Protein AF-A0A2V8MPS8-F1 (afdb_monomer)

Radius of gyration: 22.31 Å; Cα contacts (8 Å, |Δi|>4): 469; chains: 1; bounding box: 53×60×48 Å

Structure (mmCIF, N/CA/C/O backbone):
data_AF-A0A2V8MPS8-F1
#
_entry.id   AF-A0A2V8MPS8-F1
#
loop_
_atom_site.group_PDB
_atom_site.id
_atom_site.type_symbol
_atom_site.label_atom_id
_atom_site.label_alt_id
_atom_site.label_comp_id
_atom_site.label_asym_id
_atom_site.label_entity_id
_atom_site.label_seq_id
_atom_site.pdbx_PDB_ins_code
_atom_site.Cartn_x
_atom_site.Cartn_y
_atom_site.Cartn_z
_atom_site.occupancy
_atom_site.B_iso_or_equiv
_atom_site.auth_seq_id
_atom_site.auth_comp_id
_atom_site.auth_asym_id
_atom_site.auth_atom_id
_atom_site.pdbx_PDB_model_num
ATOM 1 N N . MET A 1 1 ? 14.427 -14.665 -18.761 1.00 48.03 1 MET A N 1
ATOM 2 C CA . MET A 1 1 ? 14.503 -13.489 -17.860 1.00 48.03 1 MET A CA 1
ATOM 3 C C . MET A 1 1 ? 15.565 -12.520 -18.378 1.00 48.03 1 MET A C 1
ATOM 5 O O . MET A 1 1 ? 16.742 -12.861 -18.363 1.00 48.03 1 MET A O 1
ATOM 9 N N . ALA A 1 2 ? 15.170 -11.349 -18.890 1.00 40.81 2 ALA A N 1
ATOM 10 C CA . ALA A 1 2 ? 16.037 -10.458 -19.679 1.00 40.81 2 ALA A CA 1
ATOM 11 C C . ALA A 1 2 ? 17.300 -9.954 -18.945 1.00 40.81 2 ALA A C 1
ATOM 13 O O . ALA A 1 2 ? 18.307 -9.691 -19.590 1.00 40.81 2 ALA A O 1
ATOM 14 N N . LEU A 1 3 ? 17.295 -9.910 -17.607 1.00 44.28 3 LEU A N 1
ATOM 15 C CA . LEU A 1 3 ? 18.448 -9.506 -16.783 1.00 44.28 3 LEU A CA 1
ATOM 16 C C . LEU A 1 3 ? 19.552 -10.579 -16.674 1.00 44.28 3 LEU A C 1
ATOM 18 O O . LEU A 1 3 ? 20.645 -10.295 -16.195 1.00 44.28 3 LEU A O 1
ATOM 22 N N . ASN A 1 4 ? 19.275 -11.806 -17.124 1.00 46.94 4 ASN A N 1
ATOM 23 C CA . ASN A 1 4 ? 20.258 -12.885 -17.267 1.00 46.94 4 ASN A CA 1
ATOM 24 C C . ASN A 1 4 ? 20.598 -13.176 -18.735 1.00 46.94 4 ASN A C 1
ATOM 26 O O . ASN A 1 4 ? 21.337 -14.117 -19.010 1.00 46.94 4 ASN A O 1
ATOM 30 N N . SER A 1 5 ? 20.068 -12.393 -19.679 1.00 58.25 5 SER A N 1
ATOM 31 C CA . SER A 1 5 ? 20.427 -12.550 -21.087 1.00 58.25 5 SER A CA 1
ATOM 32 C C . SER A 1 5 ? 21.878 -12.118 -21.315 1.00 58.25 5 SER A C 1
ATOM 34 O O . SER A 1 5 ? 22.369 -11.185 -20.671 1.00 58.25 5 SER A O 1
ATOM 36 N N . ALA A 1 6 ? 22.560 -12.782 -22.249 1.00 59.38 6 ALA A N 1
ATOM 37 C CA . ALA A 1 6 ? 23.886 -12.367 -22.706 1.00 59.38 6 ALA A CA 1
ATOM 38 C C . ALA A 1 6 ? 23.892 -10.887 -23.144 1.00 59.38 6 ALA A C 1
ATOM 40 O O . ALA A 1 6 ? 24.859 -10.166 -22.898 1.00 59.38 6 ALA A O 1
ATOM 41 N N . ASP A 1 7 ? 22.767 -10.410 -23.683 1.00 55.88 7 ASP A N 1
ATOM 42 C CA . ASP A 1 7 ? 22.565 -9.024 -24.105 1.00 55.88 7 ASP A CA 1
ATOM 43 C C . ASP A 1 7 ? 22.647 -8.024 -22.947 1.00 55.88 7 ASP A C 1
ATOM 45 O O . ASP A 1 7 ? 23.193 -6.935 -23.113 1.00 55.88 7 ASP A O 1
ATOM 49 N N . TRP A 1 8 ? 22.161 -8.384 -21.756 1.00 63.47 8 TRP A N 1
ATOM 50 C CA . TRP A 1 8 ? 22.245 -7.526 -20.572 1.00 63.47 8 TRP A CA 1
ATOM 51 C C . TRP A 1 8 ? 23.675 -7.408 -20.039 1.00 63.47 8 TRP A C 1
ATOM 53 O O . TRP A 1 8 ? 24.127 -6.318 -19.691 1.00 63.47 8 TRP A O 1
ATOM 63 N N . VAL A 1 9 ? 24.410 -8.522 -20.018 1.00 63.94 9 VAL A N 1
ATOM 64 C CA . VAL A 1 9 ? 25.828 -8.531 -19.626 1.00 63.94 9 VAL A CA 1
ATOM 65 C C . VAL A 1 9 ? 26.641 -7.668 -20.594 1.00 63.94 9 VAL A C 1
ATOM 67 O O . VAL A 1 9 ? 27.385 -6.790 -20.158 1.00 63.94 9 VAL A O 1
ATOM 70 N N . LYS A 1 10 ? 26.409 -7.836 -21.900 1.00 64.75 10 LYS A N 1
ATOM 71 C CA . LYS A 1 10 ? 27.057 -7.059 -22.963 1.00 64.75 10 LYS A CA 1
ATOM 72 C C . LYS A 1 10 ? 26.716 -5.567 -22.888 1.00 64.75 10 LYS A C 1
ATOM 74 O O . LYS A 1 10 ? 27.594 -4.724 -23.052 1.00 64.75 10 LYS A O 1
ATOM 79 N N . LEU A 1 11 ? 25.462 -5.225 -22.583 1.00 63.75 11 LEU A N 1
ATOM 80 C CA . LEU A 1 11 ? 25.019 -3.842 -22.385 1.00 63.75 11 LEU A CA 1
ATOM 81 C C . LEU A 1 11 ? 25.769 -3.162 -21.231 1.00 63.75 11 LEU A C 1
ATOM 83 O O . LEU A 1 11 ? 26.222 -2.026 -21.365 1.00 63.75 11 LEU A O 1
ATOM 87 N N . ILE A 1 12 ? 25.913 -3.864 -20.108 1.00 62.69 12 ILE A N 1
ATOM 88 C CA . ILE A 1 12 ? 26.622 -3.373 -18.925 1.00 62.69 12 ILE A CA 1
ATOM 89 C C . ILE A 1 12 ? 28.115 -3.170 -19.212 1.00 62.69 12 ILE A C 1
ATOM 91 O O . ILE A 1 12 ? 28.693 -2.176 -18.770 1.00 62.69 12 ILE A O 1
ATOM 95 N N . GLU A 1 13 ? 28.748 -4.089 -19.944 1.00 65.25 13 GLU A N 1
ATOM 96 C CA . GLU A 1 13 ? 30.160 -3.970 -20.327 1.00 65.25 13 GLU A CA 1
ATOM 97 C C . GLU A 1 13 ? 30.412 -2.761 -21.230 1.00 65.25 13 GLU A C 1
ATOM 99 O O . GLU A 1 13 ? 31.339 -1.993 -20.967 1.00 65.25 13 GLU A O 1
ATOM 104 N N . ILE A 1 14 ? 29.537 -2.529 -22.215 1.00 63.72 14 ILE A N 1
ATOM 105 C CA . ILE A 1 14 ? 29.568 -1.324 -23.056 1.00 63.72 14 ILE A CA 1
ATOM 106 C C . ILE A 1 14 ? 29.385 -0.070 -22.198 1.00 63.72 14 ILE A C 1
ATOM 108 O O . ILE A 1 14 ? 30.053 0.932 -22.416 1.00 63.72 14 ILE A O 1
ATOM 112 N N . TYR A 1 15 ? 28.516 -0.099 -21.187 1.00 61.94 15 TYR A N 1
ATOM 113 C CA . TYR A 1 15 ? 28.314 1.056 -20.309 1.00 61.94 15 TYR A CA 1
ATOM 114 C C . TYR A 1 15 ? 29.565 1.380 -19.476 1.00 61.94 15 TYR A C 1
ATOM 116 O O . TYR A 1 15 ? 29.884 2.549 -19.259 1.00 61.94 15 TYR A O 1
ATOM 124 N N . ARG A 1 16 ? 30.318 0.353 -19.055 1.00 58.56 16 ARG A N 1
ATOM 125 C CA . ARG A 1 16 ? 31.530 0.488 -18.233 1.00 58.56 16 ARG A CA 1
ATOM 126 C C . ARG A 1 16 ? 32.654 1.238 -18.945 1.00 58.56 16 ARG A C 1
ATOM 128 O O . ARG A 1 16 ? 33.363 1.993 -18.284 1.00 58.56 16 ARG A O 1
ATOM 135 N N . SER A 1 17 ? 32.791 1.091 -20.265 1.00 57.06 17 SER A N 1
ATOM 136 C CA . SER A 1 17 ? 33.794 1.839 -21.040 1.00 57.06 17 SER A CA 1
ATOM 137 C C . SER A 1 17 ? 33.526 3.349 -21.094 1.00 57.06 17 SER A C 1
ATOM 139 O O . SER A 1 17 ? 34.409 4.103 -21.488 1.00 57.06 17 SER A O 1
ATOM 141 N N . TYR A 1 18 ? 32.341 3.803 -20.665 1.00 54.12 18 TYR A 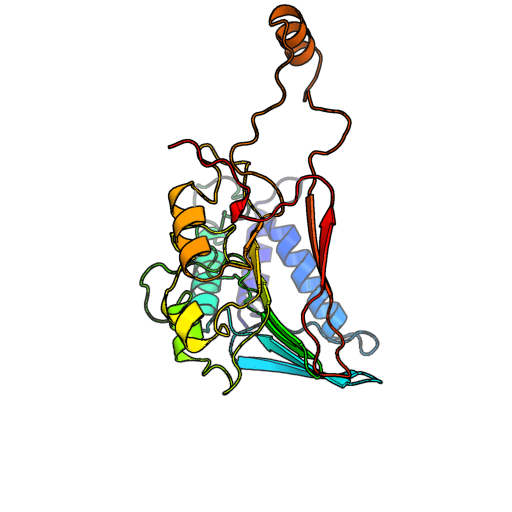N 1
ATOM 142 C CA . TYR A 1 18 ? 31.963 5.219 -20.594 1.00 54.12 18 TYR A CA 1
ATOM 143 C C . TYR A 1 18 ? 31.950 5.798 -19.162 1.00 54.12 18 TYR A C 1
ATOM 145 O O . TYR A 1 18 ? 31.559 6.956 -18.975 1.00 54.12 18 TYR A O 1
ATOM 153 N N . LEU A 1 19 ? 32.356 5.036 -18.136 1.00 52.12 19 LEU A N 1
ATOM 154 C CA . LEU A 1 19 ? 32.313 5.479 -16.734 1.00 52.12 19 LEU A CA 1
ATOM 155 C C . LEU A 1 19 ? 33.619 6.163 -16.290 1.00 52.12 19 LEU A C 1
ATOM 157 O O . LEU A 1 19 ? 34.710 5.631 -16.468 1.00 52.12 19 LEU A O 1
ATOM 161 N N . ILE A 1 20 ? 33.491 7.321 -15.631 1.00 50.38 20 ILE A N 1
ATOM 162 C CA . ILE A 1 20 ? 34.542 7.906 -14.775 1.00 50.38 20 ILE A CA 1
ATOM 163 C C . ILE A 1 20 ? 34.389 7.318 -13.362 1.00 50.38 20 ILE A C 1
ATOM 165 O O . ILE A 1 20 ? 33.285 6.946 -12.960 1.00 50.38 20 ILE A O 1
ATOM 169 N N . THR A 1 21 ? 35.488 7.250 -12.611 1.00 46.28 21 THR A N 1
ATOM 170 C CA . THR A 1 21 ? 35.570 6.857 -11.194 1.00 46.28 21 THR A CA 1
ATOM 171 C C . THR A 1 21 ? 34.435 7.455 -10.340 1.00 46.28 21 THR A C 1
ATOM 173 O O . THR A 1 21 ? 34.257 8.670 -10.301 1.00 46.28 21 THR A O 1
ATOM 176 N N . GLY A 1 22 ? 33.645 6.597 -9.669 1.00 51.53 22 GLY A N 1
ATOM 177 C CA . GLY A 1 22 ? 32.565 7.022 -8.755 1.00 51.53 22 GLY A CA 1
ATOM 178 C C . GLY A 1 22 ? 31.350 6.088 -8.618 1.00 51.53 22 GLY A C 1
ATOM 179 O O . GLY A 1 22 ? 30.592 6.240 -7.668 1.00 51.53 22 GLY A O 1
ATOM 180 N N . GLY A 1 23 ? 31.181 5.102 -9.508 1.00 55.75 23 GLY A N 1
ATOM 181 C CA . GLY A 1 23 ? 30.041 4.170 -9.488 1.00 55.75 23 GLY A CA 1
ATOM 182 C C . GLY A 1 23 ? 28.719 4.800 -9.957 1.00 55.75 23 GLY A C 1
ATOM 183 O O . GLY A 1 23 ? 28.481 5.997 -9.818 1.00 55.75 23 GLY A O 1
ATOM 184 N N . SER A 1 24 ? 27.855 3.993 -10.567 1.00 67.88 24 SER A N 1
ATOM 185 C CA . SER A 1 24 ? 26.541 4.386 -11.093 1.00 67.88 24 SER A CA 1
ATOM 186 C C . SER A 1 24 ? 25.431 3.491 -10.531 1.00 67.88 24 SER A C 1
ATOM 188 O O . SER A 1 24 ? 25.698 2.384 -10.070 1.00 67.88 24 SER A O 1
ATOM 190 N N . GLY A 1 25 ? 24.161 3.903 -10.620 1.00 65.06 25 GLY A N 1
ATOM 191 C CA . GLY A 1 25 ? 23.055 3.009 -10.240 1.00 65.06 25 GLY A CA 1
ATOM 192 C C . GLY A 1 25 ? 22.966 1.746 -11.124 1.00 65.06 25 GLY A C 1
ATOM 193 O O . GLY A 1 25 ? 22.415 0.731 -10.709 1.00 65.06 25 GLY A O 1
ATOM 194 N N . VAL A 1 26 ? 23.579 1.756 -12.315 1.00 69.06 26 VAL A N 1
ATOM 195 C CA . VAL A 1 26 ? 23.763 0.548 -13.140 1.00 69.06 26 VAL A CA 1
ATOM 196 C C . VAL A 1 26 ? 24.740 -0.426 -12.475 1.00 69.06 26 VAL A C 1
ATOM 198 O O . VAL A 1 26 ? 24.511 -1.636 -12.497 1.00 69.06 26 VAL A O 1
ATOM 201 N N . ASP A 1 27 ? 25.794 0.081 -11.827 1.00 69.44 27 ASP A N 1
ATOM 202 C CA . ASP A 1 27 ? 26.729 -0.746 -11.056 1.00 69.44 27 ASP A CA 1
ATOM 203 C C . ASP A 1 27 ? 26.060 -1.376 -9.835 1.00 69.44 27 ASP A C 1
ATOM 205 O O . ASP A 1 27 ? 26.361 -2.525 -9.504 1.00 69.44 27 ASP A O 1
ATOM 209 N N . GLU A 1 28 ? 25.137 -0.656 -9.195 1.00 74.31 28 GLU A N 1
ATOM 210 C CA . GLU A 1 28 ? 24.331 -1.176 -8.090 1.00 74.31 28 GLU A CA 1
ATOM 211 C C . GLU A 1 28 ? 23.409 -2.308 -8.557 1.00 74.31 28 GLU A C 1
ATOM 213 O O . GLU A 1 28 ? 23.495 -3.413 -8.020 1.00 74.31 28 GLU A O 1
ATOM 218 N N . ILE A 1 29 ? 22.615 -2.093 -9.616 1.00 74.75 29 ILE A N 1
ATOM 219 C CA . ILE A 1 29 ? 21.750 -3.136 -10.197 1.00 74.75 29 ILE A CA 1
ATOM 220 C C . ILE A 1 29 ? 22.580 -4.364 -10.578 1.00 74.75 29 ILE A C 1
ATOM 222 O O . ILE A 1 29 ? 22.217 -5.493 -10.254 1.00 74.75 29 ILE A O 1
ATOM 226 N N . ARG A 1 30 ? 23.736 -4.170 -11.220 1.00 73.88 30 ARG A N 1
ATOM 227 C CA . ARG A 1 30 ? 24.648 -5.266 -11.564 1.00 73.88 30 ARG A CA 1
ATOM 228 C C . ARG A 1 30 ? 25.154 -6.002 -10.328 1.00 73.88 30 ARG A C 1
ATOM 230 O O . ARG A 1 30 ? 25.217 -7.230 -10.344 1.00 73.88 30 ARG A O 1
ATOM 237 N N . ARG A 1 31 ? 25.550 -5.276 -9.277 1.00 81.00 31 ARG A N 1
ATOM 238 C CA . ARG A 1 31 ? 26.028 -5.870 -8.022 1.00 81.00 31 ARG A CA 1
ATOM 239 C C . ARG A 1 31 ? 24.936 -6.725 -7.391 1.00 81.00 31 ARG A C 1
ATOM 241 O O . ARG A 1 31 ? 25.243 -7.849 -7.007 1.00 81.00 31 ARG A O 1
ATOM 248 N N . VAL A 1 32 ? 23.698 -6.229 -7.360 1.00 81.38 32 VAL A N 1
ATOM 249 C CA . VAL A 1 32 ? 22.526 -6.983 -6.904 1.00 81.38 32 VAL A CA 1
ATOM 250 C C . VAL A 1 32 ? 22.331 -8.229 -7.766 1.00 81.38 32 VAL A C 1
ATOM 252 O O . VAL A 1 32 ? 22.347 -9.328 -7.234 1.00 81.38 32 VAL A O 1
ATOM 255 N N . MET A 1 33 ? 22.253 -8.107 -9.094 1.00 77.94 33 MET A N 1
ATOM 256 C CA . MET A 1 33 ? 22.033 -9.258 -9.985 1.00 77.94 33 MET A CA 1
ATOM 257 C C . MET A 1 33 ? 23.131 -10.323 -9.883 1.00 77.94 33 MET A C 1
ATOM 259 O O . MET A 1 33 ? 22.838 -11.517 -9.901 1.00 77.94 33 MET A O 1
ATOM 263 N N . ARG A 1 34 ? 24.396 -9.909 -9.755 1.00 82.25 34 ARG A N 1
ATOM 264 C CA . ARG A 1 34 ? 25.521 -10.830 -9.549 1.00 82.25 34 ARG A CA 1
ATOM 265 C C . ARG A 1 34 ? 25.416 -11.545 -8.207 1.00 82.25 34 ARG A C 1
ATOM 267 O O . ARG A 1 34 ? 25.666 -12.741 -8.152 1.00 82.25 34 ARG A O 1
ATOM 274 N N . GLU A 1 35 ? 25.058 -10.824 -7.149 1.00 85.12 35 GLU A N 1
ATOM 275 C CA . GLU A 1 35 ? 24.846 -11.410 -5.825 1.00 85.12 35 GLU A CA 1
ATOM 276 C C . GLU A 1 35 ? 23.676 -12.404 -5.840 1.00 85.12 35 GLU A C 1
ATOM 278 O O . GLU A 1 35 ? 23.818 -13.514 -5.340 1.00 85.12 35 GLU A O 1
ATOM 283 N N . LEU A 1 36 ? 22.559 -12.062 -6.493 1.00 80.69 36 LEU A N 1
ATOM 284 C CA . LEU A 1 36 ? 21.419 -12.968 -6.667 1.00 80.69 36 LEU A CA 1
ATOM 285 C C . LEU A 1 36 ? 21.813 -14.235 -7.442 1.00 80.69 36 LEU A C 1
ATOM 287 O O . LEU A 1 36 ? 21.391 -15.322 -7.067 1.00 80.69 36 LEU A O 1
ATOM 291 N N . ARG A 1 37 ? 22.642 -14.1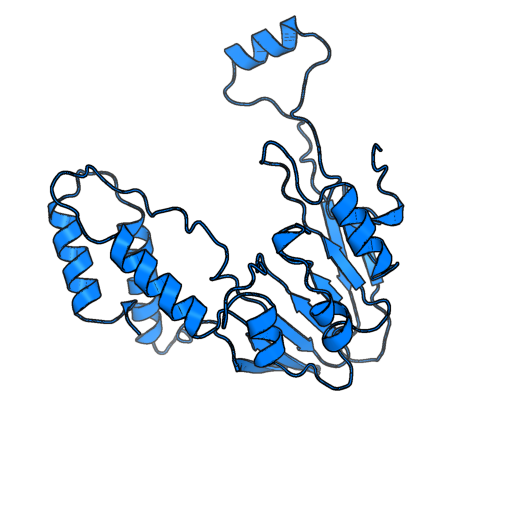13 -8.491 1.00 78.94 37 ARG A N 1
ATOM 292 C CA . ARG A 1 37 ? 23.150 -15.268 -9.251 1.00 78.94 37 ARG A CA 1
ATOM 293 C C . ARG A 1 37 ? 24.084 -16.134 -8.414 1.00 78.94 37 ARG A C 1
ATOM 295 O O . ARG A 1 37 ? 23.891 -17.340 -8.378 1.00 78.94 37 ARG A O 1
ATOM 302 N N . LYS A 1 38 ? 25.036 -15.520 -7.704 1.00 82.50 38 LYS A N 1
ATOM 303 C CA . LYS A 1 38 ? 25.951 -16.230 -6.801 1.00 82.50 38 LYS A CA 1
ATOM 304 C C . LYS A 1 38 ? 25.168 -17.046 -5.769 1.00 82.50 38 LYS A C 1
ATOM 306 O O . LYS A 1 38 ? 25.458 -18.217 -5.581 1.00 82.50 38 LYS A O 1
ATOM 311 N N . ARG A 1 39 ? 24.137 -16.452 -5.162 1.00 81.25 39 ARG A N 1
ATOM 312 C CA . ARG A 1 39 ? 23.227 -17.148 -4.234 1.00 81.25 39 ARG A CA 1
ATOM 313 C C . ARG A 1 39 ? 22.351 -18.203 -4.906 1.00 81.25 39 ARG A C 1
ATOM 315 O O . ARG A 1 39 ? 21.827 -19.064 -4.225 1.00 81.25 39 ARG A O 1
ATOM 322 N N . GLY A 1 40 ? 22.138 -18.106 -6.215 1.00 75.75 40 GLY A N 1
ATOM 323 C CA . GLY A 1 40 ? 21.430 -19.123 -6.986 1.00 75.75 40 GLY A CA 1
ATOM 324 C C . GLY A 1 40 ? 22.274 -20.368 -7.271 1.00 75.75 40 GLY A C 1
ATOM 325 O O . GLY A 1 40 ? 21.736 -21.458 -7.422 1.00 75.75 40 GLY A O 1
ATOM 326 N N . GLU A 1 41 ? 23.592 -20.197 -7.365 1.00 80.06 41 GLU A N 1
ATOM 327 C CA . GLU A 1 41 ? 24.559 -21.276 -7.599 1.00 80.06 41 GLU A CA 1
ATOM 328 C C . GLU A 1 41 ? 25.016 -21.935 -6.287 1.00 80.06 41 GLU A C 1
ATOM 330 O O . GLU A 1 41 ? 25.366 -23.116 -6.270 1.00 80.06 41 GLU A O 1
ATOM 335 N N . ASP A 1 42 ? 24.990 -21.179 -5.189 1.00 77.00 42 ASP A N 1
ATOM 336 C CA . ASP A 1 42 ? 25.292 -21.653 -3.844 1.00 77.00 42 ASP A CA 1
ATOM 337 C C . ASP A 1 42 ? 24.148 -22.518 -3.291 1.00 77.00 42 ASP A C 1
ATOM 339 O O . ASP A 1 42 ? 23.029 -22.046 -3.104 1.00 77.00 42 ASP A O 1
ATOM 343 N N . ARG A 1 43 ? 24.424 -23.800 -3.022 1.00 66.81 43 ARG A N 1
ATOM 344 C CA . ARG A 1 43 ? 23.423 -24.748 -2.504 1.00 66.81 43 ARG A CA 1
ATOM 345 C C . ARG A 1 43 ? 23.090 -24.530 -1.025 1.00 66.81 43 ARG A C 1
ATOM 347 O O . ARG A 1 43 ? 22.121 -25.120 -0.555 1.00 66.81 43 ARG A O 1
ATOM 354 N N . GLU A 1 44 ? 23.861 -23.717 -0.301 1.00 74.06 44 GLU A N 1
ATOM 355 C CA . GLU A 1 44 ? 23.605 -23.411 1.114 1.00 74.06 44 GLU A CA 1
ATOM 356 C C . GLU A 1 44 ? 22.586 -22.277 1.307 1.00 74.06 44 GLU A C 1
ATOM 358 O O . GLU A 1 44 ? 22.025 -22.125 2.393 1.00 74.06 44 GLU A O 1
ATOM 363 N N . VAL A 1 45 ? 22.306 -21.488 0.262 1.00 70.06 45 VAL A N 1
ATOM 364 C CA . VAL A 1 45 ? 21.374 -20.355 0.318 1.00 70.06 45 VAL A CA 1
ATOM 365 C C . VAL A 1 45 ? 20.222 -20.590 -0.652 1.00 70.06 45 VAL A C 1
ATOM 367 O O . VAL A 1 45 ? 20.424 -20.864 -1.830 1.00 70.06 45 VAL A O 1
ATOM 370 N N . VAL A 1 46 ? 18.981 -20.443 -0.178 1.00 69.50 46 VAL A N 1
ATOM 371 C CA . VAL A 1 46 ? 17.806 -20.554 -1.053 1.00 69.50 46 VAL A CA 1
ATOM 372 C C . VAL A 1 46 ? 17.896 -19.499 -2.153 1.00 69.50 46 VAL A C 1
ATOM 374 O O . VAL A 1 46 ? 18.027 -18.299 -1.885 1.00 69.50 46 VAL A O 1
ATOM 377 N N . SER A 1 47 ? 17.814 -19.956 -3.403 1.00 72.19 47 SER A N 1
ATOM 378 C CA . SER A 1 47 ? 17.863 -19.080 -4.566 1.00 72.19 47 SER A CA 1
ATOM 379 C C . SER A 1 47 ? 16.746 -18.031 -4.489 1.00 72.19 47 SER A C 1
ATOM 381 O O . SER A 1 47 ? 15.581 -18.383 -4.286 1.00 72.19 47 SER A O 1
ATOM 383 N N . PRO A 1 48 ? 17.055 -16.738 -4.674 1.00 77.06 48 PRO A N 1
ATOM 384 C CA . PRO A 1 48 ? 16.053 -15.688 -4.597 1.00 77.06 48 PRO A CA 1
ATOM 385 C C . PRO A 1 48 ? 14.998 -15.861 -5.694 1.00 77.06 48 PRO A C 1
ATOM 387 O O . PRO A 1 48 ? 15.316 -16.021 -6.874 1.00 77.06 48 PRO A O 1
ATOM 390 N N . MET A 1 49 ? 13.728 -15.778 -5.304 1.00 79.94 49 MET A N 1
ATOM 391 C CA . MET A 1 49 ? 12.594 -15.856 -6.218 1.00 79.94 49 MET A CA 1
ATOM 392 C C . MET A 1 49 ? 12.000 -14.472 -6.454 1.00 79.94 49 MET A C 1
ATOM 394 O O . MET A 1 49 ? 11.788 -13.698 -5.526 1.00 79.94 49 MET A O 1
ATOM 398 N N . PHE A 1 50 ? 11.687 -14.163 -7.710 1.00 83.88 50 PHE A N 1
ATOM 399 C CA . PHE A 1 50 ? 10.964 -12.938 -8.045 1.00 83.88 50 PHE A CA 1
ATOM 400 C C . PHE A 1 50 ? 9.495 -13.045 -7.636 1.00 83.88 50 PHE A C 1
ATOM 402 O O . PHE A 1 50 ? 8.834 -14.025 -7.966 1.00 83.88 50 PHE A O 1
ATOM 409 N N . CYS A 1 51 ? 8.970 -12.031 -6.962 1.00 89.25 51 CYS A N 1
ATOM 410 C CA . CYS A 1 51 ? 7.540 -11.901 -6.719 1.00 89.25 51 CYS A CA 1
ATOM 411 C C . CYS A 1 51 ? 6.866 -11.399 -8.002 1.00 89.25 51 CYS A C 1
ATOM 413 O O . CYS A 1 51 ? 7.144 -10.281 -8.430 1.00 89.25 51 CYS A O 1
ATOM 415 N N . ILE A 1 52 ? 6.044 -12.236 -8.636 1.00 91.94 52 ILE A N 1
ATOM 416 C CA . ILE A 1 52 ? 5.272 -11.922 -9.851 1.00 91.94 52 ILE A CA 1
ATOM 417 C C . ILE A 1 52 ? 3.844 -12.438 -9.681 1.00 91.94 52 ILE A C 1
ATOM 419 O O . ILE A 1 52 ? 3.636 -13.377 -8.909 1.00 91.94 52 ILE A O 1
ATOM 423 N N . ALA A 1 53 ? 2.883 -11.849 -10.393 1.00 93.94 53 ALA A N 1
ATOM 424 C CA . ALA A 1 53 ? 1.486 -12.271 -10.342 1.00 93.94 53 ALA A CA 1
ATOM 425 C C . ALA A 1 53 ? 1.330 -13.793 -10.548 1.00 93.94 53 ALA A C 1
ATOM 427 O O . ALA A 1 53 ? 1.988 -14.386 -11.403 1.00 93.94 53 ALA A O 1
ATOM 428 N N . GLY A 1 54 ? 0.477 -14.423 -9.738 1.00 91.00 54 GLY A N 1
ATOM 429 C CA . GLY A 1 54 ? 0.196 -15.863 -9.787 1.00 91.00 54 GLY A CA 1
ATOM 430 C C . GLY A 1 54 ? 1.210 -16.744 -9.051 1.00 91.00 54 GLY A C 1
ATOM 431 O O . GLY A 1 54 ? 1.017 -17.955 -8.963 1.00 91.00 54 GLY A O 1
ATOM 432 N N . ARG A 1 55 ? 2.284 -16.171 -8.493 1.00 91.25 55 ARG A N 1
ATOM 433 C CA . ARG A 1 55 ? 3.240 -16.928 -7.678 1.00 91.25 55 ARG A CA 1
ATOM 434 C C . ARG A 1 55 ? 2.743 -17.053 -6.245 1.00 91.25 55 ARG A C 1
ATOM 436 O O . ARG A 1 55 ? 2.474 -16.045 -5.602 1.00 91.25 55 ARG A O 1
ATOM 443 N N . ILE A 1 56 ? 2.684 -18.281 -5.745 1.00 90.00 56 ILE A N 1
ATOM 444 C CA . ILE A 1 56 ? 2.299 -18.586 -4.369 1.00 90.00 56 ILE A CA 1
ATOM 445 C C . ILE A 1 56 ? 3.512 -19.150 -3.636 1.00 90.00 56 ILE A C 1
ATOM 447 O O . ILE A 1 56 ? 4.207 -20.029 -4.146 1.00 90.00 56 ILE A O 1
ATOM 451 N N . PHE A 1 57 ? 3.755 -18.634 -2.440 1.00 85.44 57 PHE A N 1
ATOM 452 C CA . PHE A 1 57 ? 4.696 -19.174 -1.476 1.00 85.44 57 PHE A CA 1
ATOM 453 C C . PHE A 1 57 ? 3.882 -19.703 -0.306 1.00 85.44 57 PHE A C 1
ATOM 455 O O . PHE A 1 57 ? 3.144 -18.951 0.324 1.00 85.44 57 PHE A O 1
ATOM 462 N N . GLY A 1 58 ? 3.979 -20.995 -0.033 1.00 73.56 58 GLY A N 1
ATOM 463 C CA . GLY A 1 58 ? 3.264 -21.615 1.069 1.00 73.56 58 GLY A CA 1
ATOM 464 C C . GLY A 1 58 ? 4.212 -22.502 1.840 1.00 73.56 58 GLY A C 1
ATOM 465 O O . GLY A 1 58 ? 4.855 -23.369 1.254 1.00 73.56 58 GLY A O 1
ATOM 466 N N . GLU A 1 59 ? 4.284 -22.290 3.145 1.00 66.88 59 GLU A N 1
ATOM 467 C CA . GLU A 1 59 ? 4.895 -23.242 4.060 1.00 66.88 59 GLU A CA 1
ATOM 468 C C . GLU A 1 59 ? 3.959 -23.387 5.261 1.00 66.88 59 GLU A C 1
ATOM 470 O O . GLU A 1 59 ? 3.476 -22.381 5.795 1.00 66.88 59 GLU A O 1
ATOM 475 N N . PRO A 1 60 ? 3.664 -24.615 5.716 1.00 61.00 60 PRO A N 1
ATOM 476 C CA . PRO A 1 60 ? 3.079 -24.790 7.031 1.00 61.00 60 PRO A CA 1
ATOM 477 C C . PRO A 1 60 ? 4.035 -24.162 8.045 1.00 61.00 60 PRO A C 1
ATOM 479 O O . PRO A 1 60 ? 5.191 -24.567 8.158 1.00 61.00 60 PRO A O 1
ATOM 482 N N . THR A 1 61 ? 3.566 -23.174 8.800 1.00 65.56 61 THR A N 1
ATOM 483 C CA . THR A 1 61 ? 4.255 -22.836 10.044 1.00 65.56 61 THR A CA 1
ATOM 484 C C . THR A 1 61 ? 3.970 -23.944 11.053 1.00 65.56 61 THR A C 1
ATOM 486 O O . THR A 1 61 ? 2.993 -24.681 10.918 1.00 65.56 61 THR A O 1
ATOM 489 N N . LEU A 1 62 ? 4.786 -24.044 12.103 1.00 61.19 62 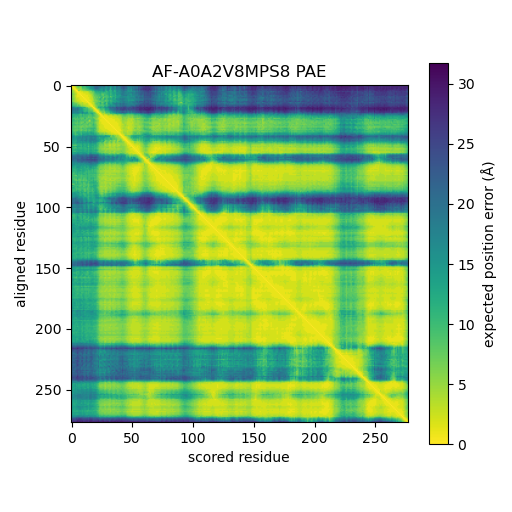LEU A N 1
ATOM 490 C CA . LEU A 1 62 ? 4.580 -25.034 13.168 1.00 61.19 62 LEU A CA 1
ATOM 491 C C . LEU A 1 62 ? 3.172 -24.973 13.799 1.00 61.19 62 LEU A C 1
ATOM 493 O O . LEU A 1 62 ? 2.749 -25.944 14.418 1.00 61.19 62 LEU A O 1
ATOM 497 N N . THR A 1 63 ? 2.456 -23.850 13.669 1.00 72.44 63 THR A N 1
ATOM 498 C CA . THR A 1 63 ? 1.176 -23.600 14.347 1.00 72.44 63 THR A CA 1
ATOM 499 C C . THR A 1 63 ? -0.009 -23.327 13.417 1.00 72.44 63 THR A C 1
ATOM 501 O O . THR A 1 63 ? -1.143 -23.358 13.889 1.00 72.44 63 THR A O 1
ATOM 504 N N . ALA A 1 64 ? 0.211 -23.054 12.125 1.00 81.12 64 ALA A N 1
ATOM 505 C CA . ALA A 1 64 ? -0.851 -22.772 11.154 1.00 81.12 64 ALA A CA 1
ATOM 506 C C . ALA A 1 64 ? -0.361 -22.894 9.701 1.00 81.12 64 ALA A C 1
ATOM 508 O O . ALA A 1 64 ? 0.814 -22.662 9.405 1.00 81.12 64 ALA A O 1
ATOM 509 N N . SER A 1 65 ? -1.272 -23.158 8.762 1.00 87.25 65 SER A N 1
ATOM 510 C CA . SER A 1 65 ? -0.987 -22.993 7.333 1.00 87.25 65 SER A CA 1
ATOM 511 C C . SER A 1 65 ? -0.712 -21.522 7.019 1.00 87.25 65 SER A C 1
A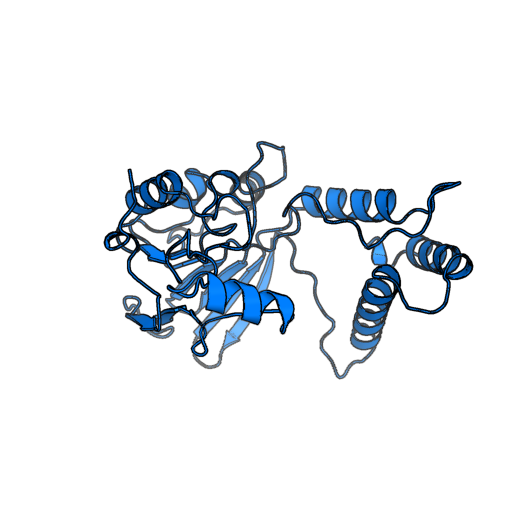TOM 513 O O . SER A 1 65 ? -1.518 -20.663 7.388 1.00 87.25 65 SER A O 1
ATOM 515 N N . ALA A 1 66 ? 0.397 -21.232 6.337 1.00 90.31 66 ALA A N 1
ATOM 516 C CA . ALA A 1 66 ? 0.705 -19.900 5.834 1.00 90.31 66 ALA A CA 1
ATOM 517 C C . ALA A 1 66 ? 0.829 -19.921 4.309 1.00 90.31 66 ALA A C 1
ATOM 519 O O . ALA A 1 66 ? 1.527 -20.756 3.738 1.00 90.31 66 ALA A O 1
ATOM 520 N N . GLU A 1 67 ? 0.164 -18.968 3.671 1.00 91.50 67 GLU A N 1
ATOM 521 C CA . GLU A 1 67 ? 0.198 -18.721 2.240 1.00 91.50 67 GLU A CA 1
ATOM 522 C C . GLU A 1 67 ? 0.463 -17.234 1.988 1.00 91.50 67 GLU A C 1
ATOM 524 O O . GLU A 1 67 ? -0.153 -16.345 2.585 1.00 91.50 67 GLU A O 1
ATOM 529 N N . VAL A 1 68 ? 1.396 -16.973 1.082 1.00 92.12 68 VAL A N 1
ATOM 530 C CA . VAL A 1 68 ? 1.750 -15.659 0.564 1.00 92.12 68 VAL A CA 1
ATOM 531 C C . VAL A 1 68 ? 1.641 -15.720 -0.953 1.00 92.12 68 VAL A C 1
ATOM 533 O O . VAL A 1 68 ? 2.497 -16.292 -1.623 1.00 92.12 68 VAL A O 1
ATOM 536 N N . ALA A 1 69 ? 0.603 -15.112 -1.510 1.00 93.25 69 ALA A N 1
ATOM 537 C CA . ALA A 1 69 ? 0.413 -15.007 -2.948 1.00 93.25 69 ALA A CA 1
ATOM 538 C C . ALA A 1 69 ? 0.857 -13.629 -3.454 1.00 93.25 69 ALA A C 1
ATOM 540 O O . ALA A 1 69 ? 0.479 -12.587 -2.917 1.00 93.25 69 ALA A O 1
ATOM 541 N N . CYS A 1 70 ? 1.651 -13.608 -4.518 1.00 95.62 70 CYS A N 1
ATOM 542 C CA . CYS A 1 70 ? 1.968 -12.401 -5.265 1.00 95.62 70 CYS A CA 1
ATOM 543 C C . CYS A 1 70 ? 0.890 -12.151 -6.313 1.00 95.62 70 CYS A C 1
ATOM 545 O O . CYS A 1 70 ? 0.666 -12.977 -7.197 1.00 95.62 70 CYS A O 1
ATOM 547 N N . LEU A 1 71 ? 0.247 -10.989 -6.230 1.00 96.12 71 LEU A N 1
ATOM 548 C CA . LEU A 1 71 ? -0.811 -10.590 -7.161 1.00 96.12 71 LEU A CA 1
ATOM 549 C C . LEU A 1 71 ? -0.314 -9.608 -8.229 1.00 96.12 71 LEU A C 1
ATOM 551 O O . LEU A 1 71 ? -0.968 -9.406 -9.245 1.00 96.12 71 LEU A O 1
ATOM 555 N N . SER A 1 72 ? 0.852 -9.001 -8.016 1.00 96.00 72 SER A N 1
ATOM 556 C CA . SER A 1 72 ? 1.513 -8.117 -8.976 1.00 96.00 72 SER A CA 1
ATOM 557 C C . SER A 1 72 ? 3.041 -8.193 -8.803 1.00 96.00 72 SER A C 1
ATOM 559 O O . SER A 1 72 ? 3.508 -8.725 -7.789 1.00 96.00 72 SER A O 1
ATOM 561 N N . PRO A 1 73 ? 3.843 -7.662 -9.744 1.00 95.38 73 PRO A N 1
ATOM 562 C CA . PRO A 1 73 ? 3.460 -7.108 -11.047 1.00 95.38 73 PRO A CA 1
ATOM 563 C C . PRO A 1 73 ? 2.856 -8.166 -11.984 1.00 95.38 73 PRO A C 1
ATOM 565 O O . PRO A 1 73 ? 3.183 -9.348 -11.883 1.00 95.38 73 PRO A O 1
ATOM 568 N N . SER A 1 74 ? 1.986 -7.732 -12.899 1.00 94.56 74 SER A N 1
ATOM 569 C CA . SER A 1 74 ? 1.493 -8.550 -14.015 1.00 94.56 74 SER A CA 1
ATOM 570 C C . SER A 1 74 ? 2.580 -8.762 -15.075 1.00 94.56 74 SER A C 1
ATOM 572 O O . SER A 1 74 ? 3.565 -8.020 -15.119 1.00 94.56 74 SER A O 1
ATOM 574 N N . ASP A 1 75 ? 2.383 -9.707 -15.995 1.00 93.25 75 ASP A N 1
ATOM 575 C CA . ASP A 1 75 ? 3.317 -9.919 -17.111 1.00 93.25 75 ASP A CA 1
ATOM 576 C C . ASP A 1 75 ? 3.507 -8.658 -17.964 1.00 93.25 75 ASP A C 1
ATOM 578 O O . ASP A 1 75 ? 4.631 -8.319 -18.342 1.00 93.25 75 ASP A O 1
ATOM 582 N N . ALA A 1 76 ? 2.428 -7.908 -18.215 1.00 92.50 76 ALA A N 1
ATOM 583 C CA . ALA A 1 76 ? 2.503 -6.640 -18.933 1.00 92.50 76 ALA A CA 1
ATOM 584 C C . ALA A 1 76 ? 3.332 -5.599 -18.160 1.00 92.50 76 ALA A C 1
ATOM 586 O O . ALA A 1 76 ? 4.153 -4.898 -18.757 1.00 92.50 76 ALA A O 1
ATOM 587 N N . ALA A 1 77 ? 3.181 -5.525 -16.834 1.00 92.19 77 ALA A N 1
ATOM 588 C CA . ALA A 1 77 ? 3.982 -4.633 -16.000 1.00 92.19 77 ALA A CA 1
ATOM 589 C C . ALA A 1 77 ? 5.467 -5.028 -16.014 1.00 92.19 77 ALA A C 1
ATOM 591 O O . ALA A 1 77 ? 6.331 -4.168 -16.202 1.00 92.19 77 ALA A O 1
ATOM 592 N N . VAL A 1 78 ? 5.769 -6.327 -15.914 1.00 90.19 78 VAL A N 1
ATOM 593 C CA . VAL A 1 78 ? 7.135 -6.861 -16.031 1.00 90.19 78 VAL A CA 1
ATOM 594 C C . VAL A 1 78 ? 7.737 -6.527 -17.400 1.00 90.19 78 VAL A C 1
ATOM 596 O O . VAL A 1 78 ? 8.873 -6.051 -17.477 1.00 90.19 78 VAL A O 1
ATOM 599 N N . ALA A 1 79 ? 6.980 -6.702 -18.486 1.00 88.75 79 ALA A N 1
ATOM 600 C CA . ALA A 1 79 ? 7.426 -6.373 -19.837 1.00 88.75 79 ALA A CA 1
ATOM 601 C C . ALA A 1 79 ? 7.724 -4.872 -19.995 1.00 88.75 79 ALA A C 1
ATOM 603 O O . ALA A 1 79 ? 8.778 -4.499 -20.513 1.00 88.75 79 ALA A O 1
ATOM 604 N N . ILE A 1 80 ? 6.847 -3.997 -19.492 1.00 86.75 80 ILE A N 1
ATOM 605 C CA . ILE A 1 80 ? 7.050 -2.541 -19.517 1.00 86.75 80 ILE A CA 1
ATOM 606 C C . ILE A 1 80 ? 8.275 -2.140 -18.701 1.00 86.75 80 ILE A C 1
ATOM 608 O O . ILE A 1 80 ? 9.076 -1.325 -19.164 1.00 86.75 80 ILE A O 1
ATOM 612 N N . MET A 1 81 ? 8.457 -2.710 -17.509 1.00 83.31 81 MET A N 1
ATOM 613 C CA . MET A 1 81 ? 9.652 -2.473 -16.701 1.00 83.31 81 MET A CA 1
ATOM 614 C C . MET A 1 81 ? 10.918 -2.850 -17.470 1.00 83.31 81 MET A C 1
ATOM 616 O O . MET A 1 81 ? 11.856 -2.055 -17.521 1.00 83.31 81 MET A O 1
ATOM 620 N N . HIS A 1 82 ? 10.937 -4.018 -18.119 1.00 79.56 82 HIS A N 1
ATOM 621 C CA . HIS A 1 82 ? 12.065 -4.440 -18.948 1.00 79.56 82 HIS A CA 1
ATOM 622 C C . HIS A 1 82 ? 12.339 -3.466 -20.095 1.00 79.56 82 HIS A C 1
ATOM 624 O O . HIS A 1 82 ? 13.489 -3.064 -20.289 1.00 79.56 82 HIS A O 1
ATOM 630 N N . THR A 1 83 ? 11.301 -3.039 -20.815 1.00 81.50 83 THR A N 1
ATOM 631 C CA . THR A 1 83 ? 11.429 -2.062 -21.902 1.00 81.50 83 THR A CA 1
ATOM 632 C C . THR A 1 83 ? 11.974 -0.731 -21.395 1.00 81.50 83 THR A C 1
ATOM 634 O O . THR A 1 83 ? 12.927 -0.214 -21.969 1.00 81.50 83 THR A O 1
ATOM 637 N N . ARG A 1 84 ? 11.474 -0.206 -20.270 1.00 78.38 84 ARG A N 1
ATOM 638 C CA . ARG A 1 84 ? 11.956 1.064 -19.698 1.00 78.38 84 ARG A CA 1
ATOM 639 C C . ARG A 1 84 ? 13.399 0.986 -19.227 1.00 78.38 84 ARG A C 1
ATOM 641 O O . ARG A 1 84 ? 14.174 1.902 -19.492 1.00 78.38 84 ARG A O 1
ATOM 648 N N . ILE A 1 85 ? 13.765 -0.101 -18.548 1.00 74.50 85 ILE A N 1
ATOM 649 C CA . ILE A 1 85 ? 15.150 -0.360 -18.143 1.00 74.50 85 ILE A CA 1
ATOM 650 C C . ILE A 1 85 ? 16.039 -0.357 -19.390 1.00 74.50 85 ILE A C 1
ATOM 652 O O . ILE A 1 85 ? 17.042 0.350 -19.417 1.00 74.50 85 ILE A O 1
ATOM 656 N N . ARG A 1 86 ? 15.643 -1.062 -20.456 1.00 72.31 86 ARG A N 1
ATOM 657 C CA . ARG A 1 86 ? 16.381 -1.083 -21.724 1.00 72.31 86 ARG A CA 1
ATOM 658 C C . ARG A 1 86 ? 16.491 0.314 -22.343 1.00 72.31 86 ARG A C 1
ATOM 660 O O . ARG A 1 86 ? 17.592 0.772 -22.612 1.00 72.31 86 ARG A O 1
ATOM 667 N N . GLU A 1 87 ? 15.384 1.020 -22.542 1.00 73.31 87 GLU A N 1
ATOM 668 C CA . GLU A 1 87 ? 15.358 2.335 -23.198 1.00 73.31 87 GLU A CA 1
ATOM 669 C C . GLU A 1 87 ? 16.177 3.407 -22.481 1.00 73.31 87 GLU A C 1
ATOM 671 O O . GLU A 1 87 ? 16.762 4.283 -23.129 1.00 73.31 87 GLU A O 1
ATOM 676 N N . LYS A 1 88 ? 16.165 3.375 -21.148 1.00 69.56 88 LYS A N 1
ATOM 677 C CA . LYS A 1 88 ? 16.802 4.391 -20.313 1.00 69.56 88 LYS A CA 1
ATOM 678 C C . LYS A 1 88 ? 18.241 4.031 -19.938 1.00 69.56 88 LYS A C 1
ATOM 680 O O . LYS A 1 88 ? 18.979 4.933 -19.565 1.00 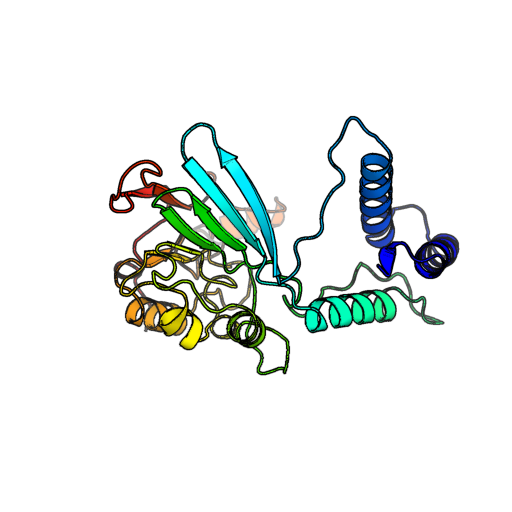69.56 88 LYS A O 1
ATOM 685 N N . LEU A 1 89 ? 18.643 2.761 -20.020 1.00 66.94 89 LEU A N 1
ATOM 686 C CA . LEU A 1 89 ? 20.025 2.335 -19.764 1.00 66.94 89 LEU A CA 1
ATOM 687 C C . LEU A 1 89 ? 20.828 2.067 -21.041 1.00 66.94 89 LEU A C 1
ATOM 689 O O . LEU A 1 89 ? 22.046 1.930 -20.965 1.00 66.94 89 LEU A O 1
ATOM 693 N N . LEU A 1 90 ? 20.191 2.027 -22.216 1.00 63.81 90 LEU A N 1
ATOM 694 C CA . LEU A 1 90 ? 20.911 1.997 -23.488 1.00 63.81 90 LEU A CA 1
ATOM 695 C C . LEU A 1 90 ? 21.698 3.306 -23.685 1.00 63.81 90 LEU A C 1
ATOM 697 O O . LEU A 1 90 ? 21.100 4.388 -23.637 1.00 63.81 90 LEU A O 1
ATOM 701 N N . PRO A 1 91 ? 23.022 3.237 -23.936 1.00 57.94 91 PRO A N 1
ATOM 702 C CA . PRO A 1 91 ? 23.814 4.422 -24.216 1.00 57.94 91 PRO A CA 1
ATOM 703 C C . PRO A 1 91 ? 23.283 5.107 -25.479 1.00 57.94 91 PRO A C 1
ATOM 705 O O . PRO A 1 91 ? 23.200 4.501 -26.546 1.00 57.94 91 PRO A O 1
ATOM 708 N N . ARG A 1 92 ? 22.908 6.384 -25.360 1.00 58.34 92 ARG A N 1
ATOM 709 C CA . ARG A 1 92 ? 22.546 7.227 -26.506 1.00 58.34 92 ARG A CA 1
ATOM 710 C C . ARG A 1 92 ? 23.738 8.100 -26.868 1.00 58.34 92 ARG A C 1
ATOM 712 O O . ARG A 1 92 ? 24.320 8.740 -25.989 1.00 58.34 92 ARG A O 1
ATOM 719 N N . VAL A 1 93 ? 24.068 8.142 -28.158 1.00 51.00 93 VAL A N 1
ATOM 720 C CA . VAL A 1 93 ? 25.094 9.030 -28.721 1.00 51.00 93 VAL A CA 1
ATOM 721 C C . VAL A 1 93 ? 24.837 10.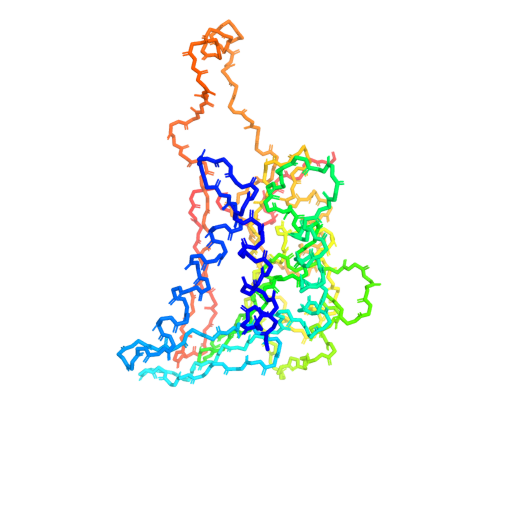458 -28.205 1.00 51.00 93 VAL A C 1
ATOM 723 O O . VAL A 1 93 ? 23.707 10.936 -28.257 1.00 51.00 93 VAL A O 1
ATOM 726 N N . GLN A 1 94 ? 25.870 11.093 -27.635 1.00 50.88 94 GLN A N 1
ATOM 727 C CA . GLN A 1 94 ? 25.882 12.452 -27.051 1.00 50.88 94 GLN A CA 1
ATOM 728 C C . GLN A 1 94 ? 25.208 12.702 -25.679 1.00 50.88 94 GLN A C 1
ATOM 730 O O . GLN A 1 94 ? 25.245 13.842 -25.211 1.00 50.88 94 GLN A O 1
ATOM 735 N N . ARG A 1 95 ? 24.664 11.713 -24.950 1.00 53.12 95 ARG A N 1
ATOM 736 C CA . ARG A 1 95 ? 24.159 11.960 -23.573 1.00 53.12 95 ARG A CA 1
ATOM 737 C C . ARG A 1 95 ? 25.202 11.651 -22.492 1.00 53.12 95 ARG A C 1
ATOM 739 O O . ARG A 1 95 ? 25.648 10.517 -22.353 1.00 53.12 95 ARG A O 1
ATOM 746 N N . ARG A 1 96 ? 25.552 12.657 -21.673 1.00 52.59 96 ARG A N 1
ATOM 747 C CA . ARG A 1 96 ? 26.315 12.460 -20.424 1.00 52.59 96 ARG A CA 1
ATOM 748 C C . ARG A 1 96 ? 25.482 11.655 -19.417 1.00 52.59 96 ARG A C 1
ATOM 750 O O . ARG A 1 96 ? 24.305 11.943 -19.237 1.00 52.59 96 ARG A O 1
ATOM 757 N N . ARG A 1 97 ? 26.154 10.683 -18.783 1.00 55.44 97 ARG A N 1
ATOM 758 C CA . ARG A 1 97 ? 25.815 9.905 -17.571 1.00 55.44 97 ARG A CA 1
ATOM 759 C C . ARG A 1 97 ? 24.338 9.936 -17.149 1.00 55.44 97 ARG A C 1
ATOM 761 O O . ARG A 1 97 ? 23.887 10.908 -16.552 1.00 55.44 97 ARG A O 1
ATOM 768 N N . LEU A 1 98 ? 23.616 8.835 -17.350 1.00 53.44 98 LEU A N 1
ATOM 769 C CA . LEU A 1 98 ? 22.286 8.668 -16.762 1.00 53.44 98 LEU A CA 1
ATOM 770 C C . LEU A 1 98 ? 22.422 8.068 -15.354 1.00 53.44 98 LEU A C 1
ATOM 772 O O . LEU A 1 98 ? 22.944 6.964 -15.192 1.00 53.44 98 LEU A O 1
ATOM 776 N N . ALA A 1 99 ? 21.945 8.799 -14.341 1.00 53.62 99 ALA A N 1
ATOM 777 C CA . ALA A 1 99 ? 21.452 8.174 -13.115 1.00 53.62 99 ALA A CA 1
ATOM 778 C C . ALA A 1 99 ? 20.400 7.122 -13.502 1.00 53.62 99 ALA A C 1
ATOM 780 O O . ALA A 1 99 ? 19.743 7.279 -14.538 1.00 53.62 99 ALA A O 1
ATOM 781 N N . VAL A 1 100 ? 20.232 6.061 -12.702 1.00 54.16 100 VAL A N 1
ATOM 782 C CA . VAL A 1 100 ? 19.126 5.122 -12.940 1.00 54.16 100 VAL A CA 1
ATOM 783 C C . VAL A 1 100 ? 17.847 5.954 -13.015 1.00 54.16 100 VAL A C 1
ATOM 785 O O . VAL A 1 100 ? 17.588 6.745 -12.104 1.00 54.16 100 VAL A O 1
ATOM 788 N N . PRO A 1 101 ? 17.108 5.875 -14.130 1.00 52.62 101 PRO A N 1
ATOM 789 C CA . PRO A 1 101 ? 15.916 6.684 -14.322 1.00 52.62 101 PRO A CA 1
ATOM 790 C C . PRO A 1 101 ? 14.944 6.429 -13.173 1.00 52.62 101 PRO A C 1
ATOM 792 O O . PRO A 1 101 ? 14.731 5.283 -12.776 1.00 52.62 101 PRO A O 1
ATOM 795 N N . SER A 1 102 ? 14.306 7.489 -12.683 1.00 56.53 102 SER A N 1
ATOM 796 C CA . SER A 1 102 ? 13.086 7.307 -11.905 1.00 56.53 102 SER A CA 1
ATOM 797 C C . SER A 1 102 ? 12.090 6.551 -12.785 1.00 56.53 102 SER A C 1
ATOM 799 O O . SER A 1 102 ? 11.806 6.978 -13.911 1.00 56.53 102 SER A O 1
ATOM 801 N N . LEU A 1 103 ? 11.607 5.398 -12.321 1.00 60.66 103 LEU A N 1
ATOM 802 C CA . LEU A 1 103 ? 10.468 4.753 -12.954 1.00 60.66 103 LEU A CA 1
ATOM 803 C C . LEU A 1 103 ? 9.267 5.653 -12.648 1.00 60.66 103 LEU A C 1
ATOM 805 O O . LEU A 1 103 ? 8.820 5.740 -11.515 1.00 60.66 103 LEU A O 1
ATOM 809 N N . GLU A 1 104 ? 8.781 6.369 -13.661 1.00 63.19 104 GLU A N 1
ATOM 810 C CA . GLU A 1 104 ? 7.691 7.358 -13.547 1.00 63.19 104 GLU A CA 1
ATOM 811 C C . GLU A 1 104 ? 6.349 6.758 -13.066 1.00 63.19 104 GLU A C 1
ATOM 813 O O . GLU A 1 104 ? 5.376 7.480 -12.831 1.00 63.19 104 GLU A O 1
ATOM 818 N N . SER A 1 105 ? 6.270 5.433 -12.933 1.00 73.38 105 SER A N 1
ATOM 819 C CA . SER A 1 105 ? 5.121 4.744 -12.362 1.00 73.38 105 SER A CA 1
ATOM 820 C C . SER A 1 105 ? 5.538 3.583 -11.476 1.00 73.38 105 SER A C 1
ATOM 822 O O . SER A 1 105 ? 6.572 2.942 -11.686 1.00 73.38 105 SER A O 1
ATOM 824 N N . ASN A 1 106 ? 4.654 3.279 -10.533 1.00 88.12 106 ASN A N 1
ATOM 825 C CA . ASN A 1 106 ? 4.795 2.183 -9.590 1.00 88.12 106 ASN A CA 1
ATOM 826 C C . ASN A 1 106 ? 4.259 0.856 -10.157 1.00 88.12 106 ASN A C 1
ATOM 828 O O . ASN A 1 106 ? 3.800 0.009 -9.392 1.00 88.12 106 ASN A O 1
ATOM 832 N N . ASP A 1 107 ? 4.334 0.661 -11.483 1.00 87.88 107 ASP A N 1
ATOM 833 C CA . ASP A 1 107 ? 3.869 -0.558 -12.175 1.00 87.88 107 ASP A CA 1
ATOM 834 C C . ASP A 1 107 ? 4.586 -1.813 -11.640 1.00 87.88 107 ASP A C 1
ATOM 836 O O . ASP A 1 107 ? 4.030 -2.905 -11.651 1.00 87.88 107 ASP A O 1
ATOM 840 N N . GLY A 1 108 ? 5.816 -1.647 -11.142 1.00 89.06 108 GLY A N 1
ATOM 841 C CA . GLY A 1 108 ? 6.604 -2.707 -10.509 1.00 89.06 108 GLY A CA 1
ATOM 842 C C . GLY A 1 108 ? 6.283 -2.971 -9.041 1.00 89.06 108 GLY A C 1
ATOM 843 O O . GLY A 1 108 ? 7.011 -3.720 -8.392 1.00 89.06 108 GLY A O 1
ATOM 844 N N . SER A 1 109 ? 5.239 -2.346 -8.495 1.00 94.44 109 SER A N 1
ATOM 845 C CA . SER A 1 109 ? 4.779 -2.629 -7.137 1.00 94.44 109 SER A CA 1
ATOM 846 C C . SER A 1 109 ? 4.369 -4.086 -7.002 1.00 94.44 109 SER A C 1
ATOM 848 O O . SER A 1 109 ? 3.725 -4.647 -7.889 1.00 94.44 109 SER A O 1
ATOM 850 N N . VAL A 1 110 ? 4.707 -4.675 -5.860 1.00 95.56 110 VAL A N 1
ATOM 851 C CA . VAL A 1 110 ? 4.379 -6.060 -5.523 1.00 95.56 110 VAL A CA 1
ATOM 852 C C . VAL A 1 110 ? 3.239 -6.060 -4.514 1.00 95.56 110 VAL A C 1
ATOM 854 O O . VAL A 1 110 ? 3.442 -5.748 -3.342 1.00 95.56 110 VAL A O 1
ATOM 857 N N . VAL A 1 111 ? 2.044 -6.408 -4.973 1.00 97.38 111 VAL A N 1
ATOM 858 C CA . VAL A 1 111 ? 0.880 -6.645 -4.125 1.00 97.38 111 VAL A CA 1
ATOM 859 C C . VAL A 1 111 ? 0.967 -8.063 -3.586 1.00 97.38 111 VAL A C 1
ATOM 861 O O . VAL A 1 111 ? 1.147 -9.015 -4.349 1.00 97.38 111 VAL A O 1
ATOM 864 N N . LEU A 1 112 ? 0.836 -8.195 -2.268 1.00 96.56 112 LEU A N 1
ATOM 865 C CA . LEU A 1 112 ? 0.865 -9.481 -1.579 1.00 96.56 112 LEU A CA 1
ATOM 866 C C . LEU A 1 112 ? -0.483 -9.758 -0.924 1.00 96.56 112 LEU A C 1
ATOM 868 O O . LEU A 1 112 ? -0.989 -8.926 -0.174 1.00 96.56 112 LEU A O 1
ATOM 872 N N . ALA A 1 113 ? -1.021 -10.941 -1.174 1.00 95.62 113 ALA A N 1
ATOM 873 C CA . ALA A 1 113 ? -2.111 -11.530 -0.420 1.00 95.62 113 ALA A CA 1
ATOM 874 C C . ALA A 1 113 ? -1.533 -12.505 0.607 1.00 95.62 113 ALA A C 1
ATOM 876 O O . ALA A 1 113 ? -0.724 -13.365 0.269 1.00 95.62 113 ALA A O 1
ATOM 877 N N . LEU A 1 114 ? -1.933 -12.349 1.863 1.00 93.62 114 LEU A N 1
ATOM 878 C CA . LEU A 1 114 ? -1.460 -13.140 2.990 1.00 93.62 114 LEU A CA 1
ATOM 879 C C . LEU A 1 114 ? -2.636 -13.891 3.602 1.00 93.62 114 LEU A C 1
ATOM 881 O O . LEU A 1 114 ? -3.666 -13.281 3.900 1.00 93.62 114 LEU A O 1
ATOM 885 N N . ARG A 1 115 ? -2.457 -15.188 3.848 1.00 92.81 115 ARG A N 1
ATOM 886 C CA . ARG A 1 115 ? -3.364 -16.018 4.648 1.00 92.81 115 ARG A CA 1
ATOM 887 C C . ARG A 1 115 ? -2.539 -16.831 5.630 1.00 92.81 115 ARG A C 1
ATOM 889 O O . ARG A 1 115 ? -1.663 -17.580 5.221 1.00 92.81 115 ARG A O 1
ATOM 896 N N . VAL A 1 116 ? -2.783 -16.664 6.924 1.00 91.50 116 VAL A N 1
ATOM 897 C CA . VAL A 1 116 ? -2.085 -17.404 7.982 1.00 91.50 116 VAL A CA 1
ATOM 898 C C . VAL A 1 116 ? -3.107 -17.867 9.011 1.00 91.50 116 VAL A C 1
ATOM 900 O O . VAL A 1 116 ? -3.595 -17.068 9.813 1.00 91.50 116 VAL A O 1
ATOM 903 N N . GLY A 1 117 ? -3.445 -19.156 8.971 1.00 90.56 117 GLY A N 1
ATOM 904 C CA . GLY A 1 117 ? -4.571 -19.711 9.721 1.00 90.56 117 GLY A CA 1
ATOM 905 C C . GLY A 1 117 ? -5.850 -18.901 9.482 1.00 90.56 117 GLY A C 1
ATOM 906 O O . GLY A 1 117 ? -6.258 -18.724 8.338 1.00 90.56 117 GLY A O 1
ATOM 907 N N . PHE A 1 118 ? -6.442 -18.355 10.546 1.00 90.19 118 PHE A N 1
ATOM 908 C CA . PHE A 1 118 ? -7.648 -17.516 10.459 1.00 90.19 118 PHE A CA 1
ATOM 909 C C . PHE A 1 118 ? -7.391 -16.047 10.088 1.00 90.19 118 PHE A C 1
ATOM 911 O O . PHE A 1 118 ? -8.340 -15.281 9.952 1.00 90.19 118 PHE A O 1
ATOM 918 N N . ALA A 1 119 ? -6.137 -15.607 9.964 1.00 91.81 119 ALA A N 1
ATOM 919 C CA . ALA A 1 119 ? -5.817 -14.222 9.633 1.00 91.81 119 ALA A CA 1
ATOM 920 C C . ALA A 1 119 ? -5.585 -14.049 8.130 1.00 91.81 119 ALA A C 1
ATOM 922 O O . ALA A 1 119 ? -4.826 -14.803 7.522 1.00 91.81 119 ALA A O 1
ATOM 923 N N . SER A 1 120 ? -6.168 -13.003 7.542 1.00 94.12 120 SER A N 1
ATOM 924 C CA . SER A 1 120 ? -5.945 -12.658 6.140 1.00 94.12 120 SER A CA 1
ATOM 925 C C . SER A 1 120 ? -5.654 -11.164 5.959 1.00 94.12 120 SER A C 1
ATOM 927 O O . SER A 1 120 ? -6.198 -10.315 6.671 1.00 94.12 120 SER A O 1
ATOM 929 N N . ALA A 1 121 ? -4.753 -10.823 5.037 1.00 95.75 121 ALA A N 1
ATOM 930 C CA . ALA A 1 121 ? -4.422 -9.433 4.741 1.00 95.75 121 ALA A CA 1
ATOM 931 C C . ALA A 1 121 ? -3.971 -9.225 3.291 1.00 95.75 121 ALA A C 1
ATOM 933 O O . ALA A 1 121 ? -3.258 -10.047 2.725 1.00 95.75 121 ALA A O 1
ATOM 934 N N . LEU A 1 122 ? -4.321 -8.073 2.726 1.00 97.62 122 LEU A N 1
ATOM 935 C CA . LEU A 1 122 ? -3.861 -7.588 1.434 1.00 97.62 122 LEU A CA 1
ATOM 936 C C . LEU A 1 122 ? -2.880 -6.425 1.638 1.00 97.62 122 LEU A C 1
ATOM 938 O O . LEU A 1 122 ? -3.188 -5.421 2.284 1.00 97.62 122 LEU A O 1
ATOM 942 N N . LEU A 1 123 ? -1.680 -6.532 1.076 1.00 97.94 123 LEU A N 1
ATOM 943 C CA . LEU A 1 123 ? -0.660 -5.489 1.123 1.00 97.94 123 LEU A CA 1
ATOM 944 C C . LEU A 1 123 ? -0.554 -4.815 -0.246 1.00 97.94 123 LEU A C 1
ATOM 946 O O . LEU A 1 123 ? 0.118 -5.325 -1.137 1.00 97.94 123 LEU A O 1
ATOM 950 N N . GLY A 1 124 ? -1.191 -3.652 -0.416 1.00 96.81 124 GLY A N 1
ATOM 951 C CA . GLY A 1 124 ? -1.333 -2.993 -1.723 1.00 96.81 124 GLY A CA 1
ATOM 952 C C . GLY A 1 124 ? -0.075 -2.323 -2.296 1.00 96.81 124 GLY A C 1
ATOM 953 O O . GLY A 1 124 ? -0.130 -1.775 -3.394 1.00 96.81 124 GLY A O 1
ATOM 954 N N . ALA A 1 125 ? 1.051 -2.331 -1.568 1.00 95.44 125 ALA A N 1
ATOM 955 C CA . ALA A 1 125 ? 2.292 -1.646 -1.954 1.00 95.44 125 ALA A CA 1
ATOM 956 C C . ALA A 1 125 ? 2.031 -0.205 -2.436 1.00 95.44 125 ALA A C 1
ATOM 958 O O . ALA A 1 125 ? 1.297 0.520 -1.762 1.00 95.44 125 ALA A O 1
ATOM 959 N N . ASP A 1 126 ? 2.624 0.212 -3.551 1.00 95.56 126 ASP A N 1
ATOM 960 C CA . ASP A 1 126 ? 2.385 1.511 -4.176 1.00 95.56 126 ASP A CA 1
ATOM 961 C C . ASP A 1 126 ? 1.687 1.363 -5.535 1.00 95.56 126 ASP A C 1
ATOM 963 O O . ASP A 1 126 ? 1.820 2.230 -6.395 1.00 95.56 126 ASP A O 1
ATOM 967 N N . LEU A 1 127 ? 0.943 0.264 -5.731 1.00 96.19 127 LEU A N 1
ATOM 968 C CA . LEU A 1 127 ? 0.281 -0.034 -6.997 1.00 96.19 127 LEU A CA 1
ATOM 969 C C . LEU A 1 127 ? -0.803 1.008 -7.300 1.00 96.19 127 LEU A C 1
ATOM 971 O O . LEU A 1 127 ? -1.653 1.313 -6.461 1.00 96.19 127 LEU A O 1
ATOM 975 N N . GLU A 1 128 ? -0.772 1.527 -8.521 1.00 95.19 128 GLU A N 1
ATOM 976 C CA . GLU A 1 128 ? -1.706 2.533 -9.017 1.00 95.19 128 GLU A CA 1
ATOM 977 C C . GLU A 1 128 ? -2.602 1.948 -10.109 1.00 95.19 128 GLU A C 1
ATOM 979 O O . GLU A 1 128 ? -2.178 1.087 -10.876 1.00 95.19 128 GLU A O 1
ATOM 984 N N . GLU A 1 129 ? -3.814 2.473 -10.224 1.00 94.31 129 GLU A N 1
ATOM 985 C CA . GLU A 1 129 ? -4.704 2.312 -11.360 1.00 94.31 129 GLU A CA 1
ATOM 986 C C . GLU A 1 129 ? -4.600 3.529 -12.288 1.00 94.31 129 GLU A C 1
ATOM 988 O O . GLU A 1 129 ? -4.764 4.681 -11.877 1.00 94.31 129 GLU A O 1
ATOM 993 N N . ARG A 1 130 ? -4.299 3.274 -13.563 1.00 89.44 130 ARG A N 1
ATOM 994 C CA . ARG A 1 130 ? -4.109 4.315 -14.587 1.00 89.44 130 ARG A CA 1
ATOM 995 C C . ARG A 1 130 ? -4.898 4.022 -15.870 1.00 89.44 130 ARG A C 1
ATOM 997 O O . ARG A 1 130 ? -4.580 4.600 -16.909 1.00 89.44 130 ARG A O 1
ATOM 1004 N N . ASN A 1 131 ? -5.896 3.137 -15.807 1.00 88.44 131 ASN A N 1
ATOM 1005 C CA . ASN A 1 131 ? -6.747 2.706 -16.920 1.00 88.44 131 ASN A CA 1
ATOM 1006 C C . ASN A 1 131 ? -5.936 2.182 -18.111 1.00 88.44 131 ASN A C 1
ATOM 1008 O O . ASN A 1 131 ? -6.177 2.536 -19.266 1.00 88.44 131 ASN A O 1
ATOM 1012 N N . ARG A 1 132 ? -4.916 1.370 -17.821 1.00 90.00 132 ARG A N 1
ATOM 1013 C CA . ARG A 1 132 ? -4.070 0.743 -18.839 1.00 90.00 132 ARG A CA 1
ATOM 1014 C C . ARG A 1 132 ? -4.313 -0.763 -18.835 1.00 90.00 132 ARG A C 1
ATOM 1016 O O . ARG A 1 132 ? -4.065 -1.383 -17.802 1.00 90.00 132 ARG A O 1
ATOM 1023 N N . PRO A 1 133 ? -4.744 -1.357 -19.964 1.00 90.25 133 PRO A N 1
ATOM 1024 C CA . PRO A 1 133 ? -5.009 -2.788 -20.033 1.00 90.25 133 PRO A CA 1
ATOM 1025 C C . PRO A 1 133 ? -3.821 -3.621 -19.545 1.00 90.25 133 PRO A C 1
ATOM 1027 O O . PRO A 1 133 ? -2.676 -3.372 -19.929 1.00 90.25 133 PRO A O 1
ATOM 1030 N N . GLY A 1 134 ? -4.101 -4.599 -18.685 1.00 92.31 134 GLY A N 1
ATOM 1031 C CA . GLY A 1 134 ? -3.093 -5.501 -18.133 1.00 92.31 134 GLY A CA 1
ATOM 1032 C C . GLY A 1 134 ? -2.175 -4.888 -17.072 1.00 92.31 134 GLY A C 1
ATOM 1033 O O . GLY A 1 134 ? -1.250 -5.571 -16.638 1.00 92.31 134 GLY A O 1
ATOM 1034 N N . LEU A 1 135 ? -2.408 -3.652 -16.614 1.00 94.25 135 LEU A N 1
ATOM 1035 C CA . LEU A 1 135 ? -1.659 -3.012 -15.525 1.00 94.25 135 LEU A CA 1
ATOM 1036 C C . LEU A 1 135 ? -2.564 -2.666 -14.334 1.00 94.25 135 LEU A C 1
ATOM 1038 O O . LEU A 1 135 ? -3.786 -2.754 -14.415 1.00 94.25 135 LEU A O 1
ATOM 1042 N N . GLY A 1 136 ? -1.934 -2.242 -13.239 1.00 95.19 136 GLY A N 1
ATOM 1043 C CA . GLY A 1 136 ? -2.626 -1.673 -12.087 1.00 95.19 136 GLY A CA 1
ATOM 1044 C C . GLY A 1 136 ? -3.528 -2.650 -11.341 1.00 95.19 136 GLY A C 1
ATOM 1045 O O . GLY A 1 136 ? -3.314 -3.865 -11.351 1.00 95.19 136 GLY A O 1
ATOM 1046 N N . TRP A 1 137 ? -4.519 -2.094 -10.650 1.00 96.44 137 TRP A N 1
ATOM 1047 C CA . TRP A 1 137 ? -5.462 -2.864 -9.846 1.00 96.44 137 TRP A CA 1
ATOM 1048 C C . TRP A 1 137 ? -6.419 -3.669 -10.710 1.00 96.44 137 TRP A C 1
ATOM 1050 O O . TRP A 1 137 ? -6.791 -4.770 -10.307 1.00 96.44 137 TRP A O 1
ATOM 1060 N N . GLN A 1 138 ? -6.751 -3.185 -11.908 1.00 95.62 138 GLN A N 1
ATOM 1061 C CA . GLN A 1 138 ? -7.543 -3.961 -12.855 1.00 95.62 138 GLN A CA 1
ATOM 1062 C C . GLN A 1 138 ? -6.853 -5.295 -13.186 1.00 95.62 138 GLN A C 1
ATOM 1064 O O . GLN A 1 138 ? -7.479 -6.344 -13.093 1.00 95.62 138 GLN A O 1
ATOM 1069 N N . AL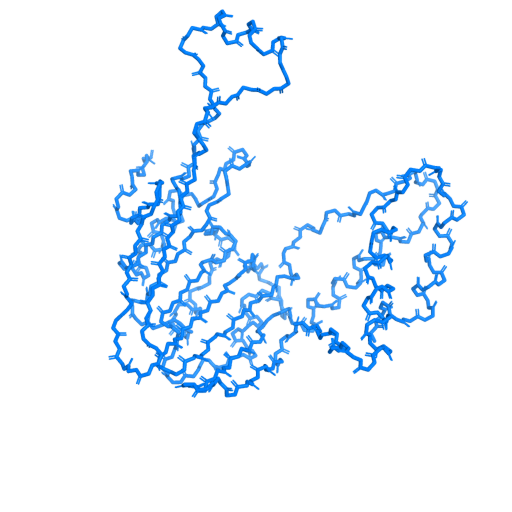A A 1 139 ? -5.540 -5.295 -13.449 1.00 95.62 139 ALA A N 1
ATOM 1070 C CA . ALA A 1 139 ? -4.801 -6.534 -13.714 1.00 95.62 139 ALA A CA 1
ATOM 1071 C C . ALA A 1 139 ? -4.805 -7.517 -12.531 1.00 95.62 139 ALA A C 1
ATOM 1073 O O . ALA A 1 139 ? -4.857 -8.732 -12.731 1.00 95.62 139 ALA A O 1
ATOM 1074 N N . VAL A 1 140 ? -4.764 -7.003 -11.298 1.00 96.31 140 VAL A N 1
ATOM 1075 C CA . VAL A 1 140 ? -4.922 -7.819 -10.084 1.00 96.31 140 VAL A CA 1
ATOM 1076 C C . VAL A 1 140 ? -6.320 -8.433 -10.043 1.00 96.31 140 VAL A C 1
ATOM 1078 O O . VAL A 1 140 ? -6.454 -9.633 -9.841 1.00 96.31 140 VAL A O 1
ATOM 1081 N N . LEU A 1 141 ? -7.358 -7.632 -10.271 1.00 95.12 141 LEU A N 1
ATOM 1082 C CA . LEU A 1 141 ? -8.755 -8.067 -10.246 1.00 95.12 141 LEU A CA 1
ATOM 1083 C C . LEU A 1 141 ? -9.109 -9.064 -11.357 1.00 95.12 141 LEU A C 1
ATOM 1085 O O . LEU A 1 141 ? -9.991 -9.901 -11.158 1.00 95.12 141 LEU A O 1
ATOM 1089 N N . ASP A 1 142 ? -8.453 -8.974 -12.510 1.00 93.56 142 ASP A N 1
ATOM 1090 C CA . ASP A 1 142 ? -8.667 -9.884 -13.638 1.00 93.56 142 ASP A CA 1
ATOM 1091 C C . ASP A 1 142 ? -7.989 -11.241 -13.411 1.00 93.56 142 ASP A C 1
ATOM 1093 O O . ASP A 1 142 ? -8.503 -12.275 -13.831 1.00 93.56 142 ASP A O 1
ATOM 1097 N N . SER A 1 143 ? -6.832 -11.244 -12.743 1.00 90.88 143 SER A N 1
ATOM 1098 C CA . SER A 1 143 ? -6.016 -12.448 -12.533 1.00 90.88 143 SER A CA 1
ATOM 1099 C C . SER A 1 143 ? -6.248 -13.134 -11.187 1.00 90.88 143 SER A C 1
ATOM 1101 O O . SER A 1 143 ? -5.923 -14.311 -11.032 1.00 90.88 143 SER A O 1
ATOM 1103 N N . HIS A 1 144 ? -6.817 -12.424 -10.213 1.00 89.75 144 HIS A N 1
ATOM 1104 C CA . HIS A 1 144 ? -7.086 -12.936 -8.880 1.00 89.75 144 HIS A CA 1
ATOM 1105 C C . HIS A 1 144 ? -8.570 -12.818 -8.548 1.00 89.75 144 HIS A C 1
ATOM 1107 O O . HIS A 1 144 ? -9.110 -11.735 -8.309 1.00 89.75 144 HIS A O 1
ATOM 1113 N N . VAL A 1 145 ? -9.227 -13.970 -8.473 1.00 74.94 145 VAL A N 1
ATOM 1114 C CA . VAL A 1 145 ? -10.530 -14.076 -7.827 1.00 74.94 145 VAL A CA 1
ATOM 1115 C C . VAL A 1 145 ? -10.246 -14.169 -6.333 1.00 74.94 145 VAL A C 1
ATOM 1117 O O . VAL A 1 145 ? -9.627 -15.134 -5.886 1.00 74.94 145 VAL A O 1
ATOM 1120 N N . GLY A 1 146 ? -10.627 -13.142 -5.569 1.00 66.62 146 GLY A N 1
ATOM 1121 C CA . GLY A 1 146 ? -10.569 -13.219 -4.112 1.00 66.62 146 GLY A CA 1
ATOM 1122 C C . GLY A 1 146 ? -11.265 -14.499 -3.647 1.00 66.62 146 GLY A C 1
ATOM 1123 O O . GLY A 1 146 ? -12.313 -14.860 -4.183 1.00 66.62 146 GLY A O 1
ATOM 1124 N N . GLY A 1 147 ? -10.664 -15.214 -2.693 1.00 66.62 147 GLY A N 1
ATOM 1125 C CA . GLY A 1 147 ? -11.340 -16.345 -2.054 1.00 66.62 147 GLY A CA 1
ATOM 1126 C C . GLY A 1 147 ? -12.693 -15.909 -1.478 1.00 66.62 147 GLY A C 1
ATOM 1127 O O . GLY A 1 147 ? -12.893 -14.717 -1.237 1.00 66.62 147 GLY A O 1
ATOM 1128 N N . ALA A 1 148 ? -13.600 -16.864 -1.243 1.00 64.44 148 ALA A N 1
ATOM 1129 C CA . ALA A 1 148 ? -14.971 -16.594 -0.789 1.00 64.44 148 ALA A CA 1
ATOM 1130 C C . ALA A 1 148 ? -15.050 -15.627 0.412 1.00 64.44 148 ALA A C 1
ATOM 1132 O O . ALA A 1 148 ? -15.992 -14.846 0.508 1.00 64.44 148 ALA A O 1
ATOM 1133 N N . ASP A 1 149 ? -14.023 -15.630 1.265 1.00 80.19 149 ASP A N 1
ATOM 1134 C CA . ASP A 1 149 ? -13.996 -14.885 2.523 1.00 80.19 149 ASP A CA 1
ATOM 1135 C C . ASP A 1 149 ? -13.273 -13.526 2.452 1.00 80.19 149 ASP A C 1
ATOM 1137 O O . ASP A 1 149 ? -13.145 -12.869 3.476 1.00 80.19 149 ASP A O 1
ATOM 1141 N N . GLY A 1 150 ? -12.760 -13.087 1.293 1.00 92.44 150 GLY A N 1
ATOM 1142 C CA . GLY A 1 150 ? -12.026 -11.812 1.178 1.00 92.44 150 GLY A CA 1
ATOM 1143 C C . GLY A 1 150 ? -10.761 -11.721 2.058 1.00 92.44 150 GLY A C 1
ATOM 1144 O O . GLY A 1 150 ? -10.209 -12.741 2.484 1.00 92.44 150 GLY A O 1
ATOM 1145 N N . TYR A 1 151 ? -10.259 -10.497 2.272 1.00 95.62 151 TYR A N 1
ATOM 1146 C CA . TYR A 1 151 ? -9.132 -10.164 3.154 1.00 95.62 151 TYR A CA 1
ATOM 1147 C C . TYR A 1 151 ? -9.569 -9.221 4.284 1.00 95.62 151 TYR A C 1
ATOM 1149 O O . TYR A 1 151 ? -10.193 -8.188 4.032 1.00 95.62 151 TYR A O 1
ATOM 1157 N N . ASP A 1 152 ? -9.183 -9.540 5.522 1.00 95.19 152 ASP A N 1
ATOM 1158 C CA . ASP A 1 152 ? -9.579 -8.790 6.723 1.00 95.19 152 ASP A CA 1
ATOM 1159 C C . ASP A 1 152 ? -8.774 -7.510 6.935 1.00 95.19 152 ASP A C 1
ATOM 1161 O O . ASP A 1 152 ? -9.291 -6.524 7.457 1.00 95.19 152 ASP A O 1
ATOM 1165 N N . GLY A 1 153 ? -7.482 -7.554 6.612 1.00 96.50 153 GLY A N 1
ATOM 1166 C CA . GLY A 1 153 ? -6.561 -6.428 6.716 1.00 96.50 153 GLY A CA 1
ATOM 1167 C C . GLY A 1 153 ? -6.184 -5.879 5.346 1.00 96.50 153 GLY A C 1
ATOM 1168 O O . GLY A 1 153 ? -5.968 -6.636 4.408 1.00 96.50 153 GLY A O 1
ATOM 1169 N N . PHE A 1 154 ? -6.031 -4.564 5.229 1.00 98.19 154 PHE A N 1
ATOM 1170 C CA . PHE A 1 154 ? -5.634 -3.907 3.992 1.00 98.19 154 PHE A CA 1
ATOM 1171 C C . PHE A 1 154 ? -4.632 -2.784 4.258 1.00 98.19 154 PHE A C 1
ATOM 1173 O O . PHE A 1 154 ? -4.971 -1.735 4.815 1.00 98.19 154 PHE A O 1
ATOM 1180 N N . LYS A 1 155 ? -3.378 -2.961 3.823 1.00 98.12 155 LYS A N 1
ATOM 1181 C CA . LYS A 1 155 ? -2.464 -1.819 3.685 1.00 98.12 155 LYS A CA 1
ATOM 1182 C C . LYS A 1 155 ? -2.849 -1.078 2.418 1.00 98.12 155 LYS A C 1
ATOM 1184 O O . LYS A 1 155 ? -2.636 -1.588 1.317 1.00 98.12 155 LYS A O 1
ATOM 1189 N N . ILE A 1 156 ? -3.381 0.127 2.591 1.00 98.25 156 ILE A N 1
ATOM 1190 C CA . ILE A 1 156 ? -3.866 0.933 1.481 1.00 98.25 156 ILE A CA 1
ATOM 1191 C C . ILE A 1 156 ? -2.697 1.267 0.538 1.00 98.25 156 ILE A C 1
ATOM 1193 O O . ILE A 1 156 ? -1.633 1.704 1.003 1.00 98.25 156 ILE A O 1
ATOM 1197 N N . PRO A 1 157 ? -2.873 1.049 -0.777 1.00 97.62 157 PRO A N 1
ATOM 1198 C CA . PRO A 1 157 ? -1.853 1.309 -1.777 1.00 97.62 157 PRO A CA 1
ATOM 1199 C C . PRO A 1 157 ? -1.461 2.777 -1.874 1.00 97.62 157 PRO A C 1
ATOM 1201 O O . PRO A 1 157 ? -2.260 3.674 -1.604 1.00 97.62 157 PRO A O 1
ATOM 1204 N N . HIS A 1 158 ? -0.217 2.998 -2.295 1.00 96.19 158 HIS A N 1
ATOM 1205 C CA . HIS A 1 158 ? 0.338 4.284 -2.722 1.00 96.19 158 HIS A CA 1
ATOM 1206 C C . HIS A 1 158 ? -0.055 5.438 -1.797 1.00 96.19 158 HIS A C 1
ATOM 1208 O O . HIS A 1 158 ? -0.586 6.472 -2.208 1.00 96.19 158 HIS A O 1
ATOM 1214 N N . HIS A 1 159 ? 0.155 5.209 -0.501 1.00 96.00 159 HIS A N 1
ATOM 1215 C CA . HIS A 1 159 ? -0.087 6.192 0.550 1.00 96.00 159 HIS A CA 1
ATOM 1216 C C . HIS A 1 159 ? -1.532 6.728 0.617 1.00 96.00 159 HIS A C 1
ATOM 1218 O O . HIS A 1 159 ? -1.768 7.777 1.210 1.00 96.00 159 HIS A O 1
ATOM 1224 N N . GLY A 1 160 ? -2.506 6.021 0.033 1.00 96.06 160 GLY A N 1
ATOM 1225 C CA . GLY A 1 160 ? -3.906 6.444 -0.031 1.00 96.06 160 GLY A CA 1
ATOM 1226 C C . GLY A 1 160 ? -4.247 7.413 -1.163 1.00 96.06 160 GLY A C 1
ATOM 1227 O O . GLY A 1 160 ? -5.334 7.980 -1.139 1.00 96.06 160 GLY A O 1
ATOM 1228 N N . SER A 1 161 ? -3.362 7.605 -2.147 1.00 95.06 161 SER A N 1
ATOM 1229 C CA . SER A 1 161 ? -3.628 8.431 -3.336 1.00 95.06 161 SER A CA 1
ATOM 1230 C C . SER A 1 161 ? -4.911 8.019 -4.075 1.00 95.06 161 SER A C 1
ATOM 1232 O O . SER A 1 161 ? -5.281 6.842 -4.109 1.00 95.06 161 SER A O 1
ATOM 1234 N N . SER A 1 162 ? -5.562 8.973 -4.747 1.00 95.19 162 SER A N 1
ATOM 1235 C CA . SER A 1 162 ? -6.657 8.699 -5.688 1.00 95.19 162 SER A CA 1
ATOM 1236 C C . SER A 1 162 ? -6.247 7.799 -6.846 1.00 95.19 162 SER A C 1
ATOM 1238 O O . SER A 1 162 ? -7.051 6.973 -7.264 1.00 95.19 162 SER A O 1
ATOM 1240 N N . THR A 1 163 ? -4.996 7.885 -7.306 1.00 94.56 163 THR A N 1
ATOM 1241 C CA . THR A 1 163 ? -4.463 6.997 -8.351 1.00 94.56 163 THR A CA 1
ATOM 1242 C C . THR A 1 163 ? -4.360 5.551 -7.891 1.00 94.56 163 THR A C 1
ATOM 1244 O O . THR A 1 163 ? -4.262 4.667 -8.719 1.00 94.56 163 THR A O 1
ATOM 1247 N N . ALA A 1 164 ? -4.392 5.278 -6.591 1.00 94.44 164 ALA A N 1
ATOM 1248 C CA . ALA A 1 164 ? -4.325 3.931 -6.030 1.00 94.44 164 ALA A CA 1
ATOM 1249 C C . ALA A 1 164 ? -5.702 3.359 -5.669 1.00 94.44 164 ALA A C 1
ATOM 1251 O O . ALA A 1 164 ? -5.804 2.222 -5.209 1.00 94.44 164 ALA A O 1
ATOM 1252 N N . TYR A 1 165 ? -6.764 4.150 -5.824 1.00 95.88 165 TYR A N 1
ATOM 1253 C CA . TYR A 1 165 ? -8.111 3.731 -5.479 1.00 95.88 165 TYR A CA 1
ATOM 1254 C C . TYR A 1 165 ? -8.757 2.962 -6.630 1.00 95.88 165 TYR A C 1
ATOM 1256 O O . TYR A 1 165 ? -8.845 3.462 -7.748 1.00 95.88 165 TYR A O 1
ATOM 1264 N N . HIS A 1 166 ? -9.299 1.790 -6.313 1.00 96.56 166 HIS A N 1
ATOM 1265 C CA . HIS A 1 166 ? -10.159 1.025 -7.203 1.00 96.56 166 HIS A CA 1
ATOM 1266 C C . HIS A 1 166 ? -11.329 0.470 -6.388 1.00 96.56 166 HIS A C 1
ATOM 1268 O O . HIS A 1 166 ? -11.113 -0.243 -5.407 1.00 96.56 166 HIS A O 1
ATOM 1274 N N . LEU A 1 167 ? -12.567 0.804 -6.761 1.00 96.12 167 LEU A N 1
ATOM 1275 C CA . LEU A 1 167 ? -13.758 0.424 -5.990 1.00 96.12 167 LEU A CA 1
ATOM 1276 C C . LEU A 1 167 ? -13.889 -1.102 -5.875 1.00 96.12 167 LEU A C 1
ATOM 1278 O O . LEU A 1 167 ? -14.077 -1.628 -4.783 1.00 96.12 167 LEU A O 1
ATOM 1282 N N . ASP A 1 168 ? -13.680 -1.816 -6.979 1.00 95.75 168 ASP A N 1
ATOM 1283 C CA . ASP A 1 168 ? -13.824 -3.273 -6.992 1.00 95.75 168 ASP A CA 1
ATOM 1284 C C . ASP A 1 168 ? -12.796 -4.024 -6.142 1.00 95.75 168 ASP A C 1
ATOM 1286 O O . ASP A 1 168 ? -13.068 -5.148 -5.737 1.00 95.75 168 ASP A O 1
ATOM 1290 N N . VAL A 1 169 ? -11.656 -3.416 -5.794 1.00 96.44 169 VAL A N 1
ATOM 1291 C CA . VAL A 1 169 ? -10.735 -4.011 -4.810 1.00 96.44 169 VAL A CA 1
ATOM 1292 C C . VAL A 1 169 ? -11.429 -4.130 -3.460 1.00 96.44 169 VAL A C 1
ATOM 1294 O O . VAL A 1 169 ? -11.376 -5.180 -2.830 1.00 96.44 169 VAL A O 1
ATOM 1297 N N . TRP A 1 170 ? -12.143 -3.089 -3.040 1.00 96.62 170 TRP A N 1
ATOM 1298 C CA . TRP A 1 170 ? -12.907 -3.130 -1.800 1.00 96.62 170 TRP A CA 1
ATOM 1299 C C . TRP A 1 170 ? -14.098 -4.074 -1.887 1.00 96.62 170 TRP A C 1
ATOM 1301 O O . TRP A 1 170 ? -14.334 -4.813 -0.946 1.00 96.62 170 TRP A O 1
ATOM 1311 N N . ASN A 1 171 ? -14.816 -4.080 -3.012 1.00 94.62 171 ASN A N 1
ATOM 1312 C CA . ASN A 1 171 ? -16.023 -4.897 -3.147 1.00 94.62 171 ASN A CA 1
ATOM 1313 C C . ASN A 1 171 ? -15.727 -6.394 -3.316 1.00 94.62 171 ASN A C 1
ATOM 1315 O O . ASN A 1 171 ? -16.553 -7.217 -2.937 1.00 94.62 171 ASN A O 1
ATOM 1319 N N . ARG A 1 172 ? -14.596 -6.751 -3.940 1.00 94.88 172 ARG A N 1
ATOM 1320 C CA . ARG A 1 172 ? -14.283 -8.141 -4.318 1.00 94.88 172 ARG A CA 1
ATOM 1321 C C . ARG A 1 172 ? -13.175 -8.769 -3.486 1.00 94.88 172 ARG A C 1
ATOM 1323 O O . ARG A 1 172 ? -13.130 -9.990 -3.399 1.00 94.88 172 ARG A O 1
ATOM 1330 N N . LEU A 1 173 ? -12.246 -7.974 -2.952 1.00 96.50 173 LEU A N 1
ATOM 1331 C CA . LEU A 1 173 ? -11.065 -8.500 -2.262 1.00 96.50 173 LEU A CA 1
ATOM 1332 C C . LEU A 1 173 ? -11.077 -8.213 -0.765 1.00 96.50 173 LEU A C 1
ATOM 1334 O O . LEU A 1 173 ? -10.493 -8.987 -0.020 1.00 96.50 173 LEU A O 1
ATOM 1338 N N . ILE A 1 174 ? -11.704 -7.135 -0.299 1.00 96.69 174 ILE A N 1
ATOM 1339 C CA . ILE A 1 174 ? -11.708 -6.772 1.124 1.00 96.69 174 ILE A CA 1
ATOM 1340 C C . ILE A 1 174 ? -13.045 -7.167 1.750 1.00 96.69 174 ILE A C 1
ATOM 1342 O O . ILE A 1 174 ? -14.098 -6.965 1.151 1.00 96.69 174 ILE A O 1
ATOM 1346 N N . VAL A 1 175 ? -13.016 -7.721 2.963 1.00 95.06 175 VAL A N 1
ATOM 1347 C CA . VAL A 1 175 ? -14.257 -8.017 3.694 1.00 95.06 175 VAL A CA 1
ATOM 1348 C C . VAL A 1 175 ? -15.027 -6.731 4.013 1.00 95.06 175 VAL A C 1
ATOM 1350 O O . VAL A 1 175 ? -14.407 -5.682 4.239 1.00 95.06 175 VAL A O 1
ATOM 1353 N N . PRO A 1 176 ? -16.370 -6.781 4.097 1.00 94.44 176 PRO A N 1
ATOM 1354 C CA . PRO A 1 176 ? -17.152 -5.651 4.580 1.00 94.44 176 PRO A CA 1
ATOM 1355 C C . PRO A 1 176 ? -16.616 -5.141 5.923 1.00 94.44 176 PRO A C 1
ATOM 1357 O O . PRO A 1 176 ? -16.392 -5.915 6.851 1.00 94.44 176 PRO A O 1
ATOM 1360 N N . ASN A 1 177 ? -16.393 -3.828 6.021 1.00 94.88 177 ASN A N 1
ATOM 1361 C CA . ASN A 1 177 ? -15.799 -3.184 7.198 1.00 94.88 177 ASN A CA 1
ATOM 1362 C C . ASN A 1 177 ? -14.425 -3.765 7.616 1.00 94.88 177 ASN A C 1
ATOM 1364 O O . ASN A 1 177 ? -14.095 -3.813 8.801 1.00 94.88 177 ASN A O 1
ATOM 1368 N N . GLY A 1 178 ? -13.609 -4.204 6.650 1.00 96.00 178 GLY A N 1
ATOM 1369 C CA . GLY A 1 178 ? -12.236 -4.660 6.883 1.00 96.00 178 GLY A CA 1
ATOM 1370 C C . GLY A 1 178 ? -11.319 -3.576 7.465 1.00 96.00 178 GLY A C 1
ATOM 1371 O O . GLY A 1 178 ? -11.573 -2.375 7.356 1.00 96.00 178 GLY A O 1
ATOM 1372 N N . TRP A 1 179 ? -10.224 -3.996 8.091 1.00 97.94 179 TRP A N 1
ATOM 1373 C CA . TRP A 1 179 ? -9.235 -3.125 8.723 1.00 97.94 179 TRP A CA 1
ATOM 1374 C C . TRP A 1 179 ? -8.331 -2.492 7.675 1.00 97.94 179 TRP A C 1
ATOM 1376 O O . TRP A 1 179 ? -7.654 -3.200 6.939 1.00 97.94 179 TRP A O 1
ATOM 1386 N N . ALA A 1 180 ? -8.248 -1.165 7.636 1.00 98.38 180 ALA A N 1
ATOM 1387 C CA . ALA A 1 180 ? -7.451 -0.465 6.637 1.00 98.38 180 ALA A CA 1
ATOM 1388 C C . ALA A 1 180 ? -6.397 0.449 7.264 1.00 98.38 180 ALA A C 1
ATOM 1390 O O . ALA A 1 180 ? -6.687 1.226 8.172 1.00 98.38 180 ALA A O 1
ATOM 1391 N N . VAL A 1 181 ? -5.166 0.393 6.753 1.00 98.44 181 VAL A N 1
ATOM 1392 C CA . VAL A 1 181 ? -4.042 1.195 7.255 1.00 98.44 181 VAL A CA 1
ATOM 1393 C C . VAL A 1 181 ? -3.410 1.993 6.127 1.00 98.44 181 VAL A C 1
ATOM 1395 O O . VAL A 1 181 ? -2.997 1.438 5.109 1.00 98.44 181 VAL A O 1
ATOM 1398 N N . ILE A 1 182 ? -3.288 3.303 6.332 1.00 97.62 182 ILE A N 1
ATOM 1399 C CA . ILE A 1 182 ? -2.650 4.235 5.404 1.00 97.62 182 ILE A CA 1
ATOM 1400 C C . ILE A 1 182 ? -1.277 4.637 5.940 1.00 97.62 182 ILE A C 1
ATOM 1402 O O . ILE A 1 182 ? -1.130 5.015 7.104 1.00 97.62 182 ILE A O 1
ATOM 1406 N N . THR A 1 183 ? -0.281 4.627 5.058 1.00 95.38 183 THR A N 1
ATOM 1407 C CA . THR A 1 183 ? 1.072 5.136 5.315 1.00 95.38 183 THR A CA 1
ATOM 1408 C C . THR A 1 183 ? 1.303 6.403 4.487 1.00 95.38 183 THR A C 1
ATOM 1410 O O . THR A 1 183 ? 1.624 6.255 3.314 1.00 95.38 183 THR A O 1
ATOM 1413 N N . PRO A 1 184 ? 1.130 7.626 5.013 1.00 93.56 184 PRO A N 1
ATOM 1414 C CA . PRO A 1 184 ? 1.172 8.857 4.213 1.00 93.56 184 PRO A CA 1
ATOM 1415 C C . PRO A 1 184 ? 2.530 9.160 3.587 1.00 93.56 184 PRO A C 1
ATOM 1417 O O . PRO A 1 184 ? 3.576 8.755 4.100 1.00 93.56 184 PRO A O 1
ATOM 1420 N N . TYR A 1 185 ? 2.516 9.972 2.532 1.00 91.56 185 TYR A N 1
ATOM 1421 C CA . TYR A 1 185 ? 3.711 10.534 1.915 1.00 91.56 185 TYR A CA 1
ATOM 1422 C C . TYR A 1 185 ? 3.714 12.061 2.012 1.00 91.56 185 TYR A C 1
ATOM 1424 O O . TYR A 1 185 ? 3.099 12.779 1.224 1.00 91.56 185 TYR A O 1
ATOM 1432 N N . ASN A 1 186 ? 4.467 12.557 2.996 1.00 86.12 186 ASN A N 1
ATOM 1433 C CA . ASN A 1 186 ? 4.530 13.976 3.361 1.00 86.12 186 ASN A CA 1
ATOM 1434 C C . ASN A 1 186 ? 5.657 14.761 2.669 1.00 86.12 186 ASN A C 1
ATOM 1436 O O . ASN A 1 186 ? 5.842 15.940 2.951 1.00 86.12 186 ASN A O 1
ATOM 1440 N N . ARG A 1 187 ? 6.455 14.123 1.801 1.00 82.06 187 ARG A N 1
ATOM 1441 C CA . ARG A 1 187 ? 7.642 14.762 1.195 1.00 82.06 187 ARG A CA 1
ATOM 1442 C C . ARG A 1 187 ? 7.340 15.576 -0.063 1.00 82.06 187 ARG A C 1
ATOM 1444 O O . ARG A 1 187 ? 8.195 16.346 -0.494 1.00 82.06 187 ARG A O 1
ATOM 1451 N N . GLN A 1 188 ? 6.161 15.410 -0.649 1.00 82.19 188 GLN A N 1
ATOM 1452 C CA . GLN A 1 188 ? 5.736 16.151 -1.834 1.00 82.19 188 GLN A CA 1
ATOM 1453 C C . GLN A 1 188 ? 5.068 17.484 -1.477 1.00 82.19 188 GLN A C 1
ATOM 1455 O O . GLN A 1 188 ? 4.638 17.688 -0.344 1.00 82.19 188 GLN A O 1
ATOM 1460 N N . LYS A 1 189 ? 4.966 18.388 -2.465 1.00 82.81 189 LYS A N 1
ATOM 1461 C CA . LYS A 1 189 ? 4.335 19.712 -2.305 1.00 82.81 189 LYS A CA 1
ATOM 1462 C C . LYS A 1 189 ? 2.898 19.609 -1.782 1.00 82.81 189 LYS A C 1
ATOM 1464 O O . LYS A 1 189 ? 2.501 20.413 -0.948 1.00 82.81 189 LYS A O 1
ATOM 1469 N N . GLU A 1 190 ? 2.154 18.614 -2.259 1.00 86.38 190 GLU A N 1
ATOM 1470 C CA . GLU A 1 190 ? 0.780 18.317 -1.842 1.00 86.38 190 GLU A CA 1
ATOM 1471 C C . GLU A 1 190 ? 0.724 16.919 -1.220 1.00 86.38 190 GLU A C 1
ATOM 1473 O O . GLU A 1 190 ? 0.550 15.949 -1.957 1.00 86.38 190 GLU A O 1
ATOM 1478 N N . PRO A 1 191 ? 0.931 16.769 0.098 1.00 89.62 191 PRO A N 1
ATOM 1479 C CA . PRO A 1 191 ? 0.976 15.468 0.762 1.00 89.62 191 PRO A CA 1
ATOM 1480 C C . PRO A 1 191 ? -0.226 14.571 0.457 1.00 89.62 191 PRO A C 1
ATOM 1482 O O . PRO A 1 191 ? -1.352 15.050 0.327 1.00 89.62 191 PRO A O 1
ATOM 1485 N N . ILE A 1 192 ? 0.025 13.266 0.371 1.00 92.44 192 ILE A N 1
ATOM 1486 C CA . ILE A 1 192 ? -1.016 12.237 0.236 1.00 92.44 192 ILE A CA 1
ATOM 1487 C C . ILE A 1 192 ? -1.084 11.382 1.510 1.00 92.44 192 ILE A C 1
ATOM 1489 O O . ILE A 1 192 ? -0.036 11.124 2.112 1.00 92.44 192 ILE A O 1
ATOM 1493 N N . PRO A 1 193 ? -2.282 10.947 1.939 1.00 94.19 193 PRO A N 1
ATOM 1494 C CA . PRO A 1 193 ? -3.579 11.157 1.283 1.00 94.19 193 PRO A CA 1
ATOM 1495 C C . PRO A 1 193 ? -4.083 12.604 1.422 1.00 94.19 193 PRO A C 1
ATOM 1497 O O . PRO A 1 193 ? -3.801 13.277 2.416 1.00 94.19 193 PRO A O 1
ATOM 1500 N N . ARG A 1 194 ? -4.844 13.088 0.433 1.00 93.31 194 ARG A N 1
ATOM 1501 C CA . ARG A 1 194 ? -5.564 14.367 0.530 1.00 93.31 194 ARG A CA 1
ATOM 1502 C C . ARG A 1 194 ? -6.800 14.224 1.421 1.00 93.31 194 ARG A C 1
ATOM 1504 O O . ARG A 1 194 ? -7.270 13.124 1.696 1.00 93.31 194 ARG A O 1
ATOM 1511 N N . ALA A 1 195 ? -7.391 15.356 1.795 1.00 92.25 195 ALA A N 1
ATOM 1512 C CA . ALA A 1 195 ? -8.689 15.434 2.470 1.00 92.25 195 ALA A CA 1
ATOM 1513 C C . ALA A 1 195 ? -9.762 14.530 1.828 1.00 92.25 195 ALA A C 1
ATOM 1515 O O . ALA A 1 195 ? -10.397 13.712 2.497 1.00 92.25 195 ALA A O 1
ATOM 1516 N N . THR A 1 196 ? -9.917 14.649 0.510 1.00 94.38 196 THR A N 1
ATOM 1517 C CA . THR A 1 196 ? -10.878 13.881 -0.290 1.00 94.38 196 THR A CA 1
ATOM 1518 C C . THR A 1 196 ? -10.547 12.391 -0.335 1.00 94.38 196 THR A C 1
ATOM 1520 O O . THR A 1 196 ? -11.455 11.561 -0.323 1.00 94.38 196 THR A O 1
ATOM 1523 N N . ASP A 1 197 ? -9.263 12.032 -0.319 1.00 96.00 197 ASP A N 1
ATOM 1524 C CA . ASP A 1 197 ? -8.820 10.640 -0.253 1.00 96.00 197 ASP A CA 1
ATOM 1525 C C . ASP A 1 197 ? -9.166 10.011 1.101 1.00 96.00 197 ASP A C 1
ATOM 1527 O O . ASP A 1 197 ? -9.738 8.922 1.151 1.00 96.00 197 ASP A O 1
ATOM 1531 N N . CYS A 1 198 ? -8.908 10.726 2.200 1.00 95.50 198 CYS A N 1
ATOM 1532 C CA . CYS A 1 198 ? -9.292 10.293 3.542 1.00 95.50 198 CYS A CA 1
ATOM 1533 C C . CYS A 1 198 ? -10.807 10.080 3.649 1.00 95.50 198 CYS A C 1
ATOM 1535 O O . CYS A 1 198 ? -11.251 9.068 4.186 1.00 95.50 198 CYS A O 1
ATOM 1537 N N . GLN A 1 199 ? -11.610 11.007 3.118 1.00 95.31 199 GLN A N 1
ATOM 1538 C CA . GLN A 1 199 ? -13.070 10.872 3.100 1.00 95.31 199 GLN A CA 1
ATOM 1539 C C . GLN A 1 199 ? -13.524 9.663 2.280 1.00 95.31 199 GLN A C 1
ATOM 1541 O O . GLN A 1 199 ? -14.386 8.913 2.734 1.00 95.31 199 GLN A O 1
ATOM 1546 N N . ARG A 1 200 ? -12.933 9.444 1.099 1.00 96.38 200 ARG A N 1
ATOM 1547 C CA . ARG A 1 200 ? -13.230 8.278 0.259 1.00 96.38 200 ARG A CA 1
ATOM 1548 C C . ARG A 1 200 ? -12.943 6.974 1.002 1.00 96.38 200 ARG A C 1
ATOM 1550 O O . ARG A 1 200 ? -13.792 6.095 1.007 1.00 96.38 200 ARG A O 1
ATOM 1557 N N . ILE A 1 201 ? -11.801 6.872 1.681 1.00 96.94 201 ILE A N 1
ATOM 1558 C CA . ILE A 1 201 ? -11.420 5.676 2.448 1.00 96.94 201 ILE A CA 1
ATOM 1559 C C . ILE A 1 201 ? -12.357 5.450 3.643 1.00 96.94 201 ILE A C 1
ATOM 1561 O O . ILE A 1 201 ? -12.791 4.323 3.865 1.00 96.94 201 ILE A O 1
ATOM 1565 N N . ARG A 1 202 ? -12.737 6.510 4.371 1.00 96.06 202 ARG A N 1
ATOM 1566 C CA . ARG A 1 202 ? -13.692 6.425 5.496 1.00 96.06 202 ARG A CA 1
ATOM 1567 C C . ARG A 1 202 ? -15.064 5.891 5.090 1.00 96.06 202 ARG A C 1
ATOM 1569 O O . ARG A 1 202 ? -15.754 5.327 5.926 1.00 96.06 202 ARG A O 1
ATOM 1576 N N . ARG A 1 203 ? -15.471 6.086 3.832 1.00 96.12 203 ARG A N 1
ATOM 1577 C CA . ARG A 1 203 ? -16.729 5.535 3.303 1.00 96.12 203 ARG A CA 1
ATOM 1578 C C . ARG A 1 203 ? -16.647 4.035 3.024 1.00 96.12 203 ARG A C 1
ATOM 1580 O O . ARG A 1 203 ? -17.687 3.399 2.952 1.00 96.12 203 ARG A O 1
ATOM 1587 N N . MET A 1 204 ? -15.441 3.486 2.860 1.00 97.25 204 MET A N 1
ATOM 1588 C CA . MET A 1 204 ? -15.248 2.055 2.608 1.00 97.25 204 MET A CA 1
ATOM 1589 C C . MET A 1 204 ? -15.189 1.241 3.905 1.00 97.25 204 MET A C 1
ATOM 1591 O O . MET A 1 204 ? -15.579 0.078 3.917 1.00 97.25 204 MET A O 1
ATOM 1595 N N . THR A 1 205 ? -14.679 1.830 4.992 1.00 97.44 205 THR A N 1
ATOM 1596 C CA . THR A 1 205 ? -14.584 1.168 6.300 1.00 97.44 205 THR A CA 1
ATOM 1597 C C . THR A 1 205 ? -14.457 2.174 7.444 1.00 97.44 205 THR A C 1
ATOM 1599 O O . THR A 1 205 ? -13.715 3.164 7.363 1.00 97.44 205 THR A O 1
ATOM 1602 N N . GLU A 1 206 ? -15.132 1.878 8.553 1.00 96.62 206 GLU A N 1
ATOM 1603 C CA . GLU A 1 206 ? -14.989 2.618 9.809 1.00 96.62 206 GLU A CA 1
ATOM 1604 C C . GLU A 1 206 ? -13.679 2.257 10.524 1.00 96.62 206 GLU A C 1
ATOM 1606 O O . GLU A 1 206 ? -13.133 3.058 11.286 1.00 96.62 206 GLU A O 1
ATOM 1611 N N . ARG A 1 207 ? -13.118 1.079 10.220 1.00 97.81 207 ARG A N 1
ATOM 1612 C CA . ARG A 1 207 ? -11.874 0.542 10.792 1.00 97.81 207 ARG A CA 1
ATOM 1613 C C . ARG A 1 207 ? -10.643 1.007 10.009 1.00 97.81 207 ARG A C 1
ATOM 1615 O O . ARG A 1 207 ? -9.755 0.217 9.683 1.00 97.81 207 ARG A O 1
ATOM 1622 N N . SER A 1 208 ? -10.591 2.300 9.689 1.00 98.25 208 SER A N 1
ATOM 1623 C CA . SER A 1 208 ? -9.484 2.926 8.958 1.00 98.25 208 SER A CA 1
ATOM 1624 C C . SER A 1 208 ? -8.550 3.725 9.872 1.00 98.25 208 SER A C 1
ATOM 1626 O O . SER A 1 208 ? -8.979 4.513 10.716 1.00 98.25 208 SER A O 1
ATOM 1628 N N . PHE A 1 209 ? -7.244 3.553 9.673 1.00 98.31 209 PHE A N 1
ATOM 1629 C CA . PHE A 1 209 ? -6.180 4.141 10.486 1.00 98.31 209 PHE A CA 1
ATOM 1630 C C . PHE A 1 209 ? -5.085 4.744 9.609 1.00 98.31 209 PHE A C 1
ATOM 1632 O O . PHE A 1 209 ? -4.876 4.337 8.465 1.00 98.31 209 PHE A O 1
ATOM 1639 N N . ILE A 1 210 ? -4.350 5.704 10.161 1.00 96.88 210 ILE A N 1
ATOM 1640 C CA . ILE A 1 210 ? -3.263 6.396 9.469 1.00 96.88 210 ILE A CA 1
ATOM 1641 C C . ILE A 1 210 ? -2.034 6.452 10.373 1.00 96.88 210 ILE A C 1
ATOM 1643 O O . ILE A 1 210 ? -2.155 6.716 11.570 1.00 96.88 210 ILE A O 1
ATOM 1647 N N . THR A 1 211 ? -0.846 6.185 9.826 1.00 95.62 211 THR A N 1
ATOM 1648 C CA . THR A 1 211 ? 0.390 6.172 10.629 1.00 95.62 211 THR A CA 1
ATOM 1649 C C . THR A 1 211 ? 0.851 7.565 11.050 1.00 95.62 211 THR A C 1
ATOM 1651 O O . THR A 1 211 ? 1.613 7.681 12.000 1.00 95.62 211 THR A O 1
ATOM 1654 N N . SER A 1 212 ? 0.397 8.625 10.385 1.00 91.44 212 SER A N 1
ATOM 1655 C CA . SER A 1 212 ? 0.596 10.018 10.799 1.00 91.44 212 SER A CA 1
ATOM 1656 C C . SER A 1 212 ? -0.402 10.938 10.083 1.00 91.44 212 SER A C 1
ATOM 1658 O O . SER A 1 212 ? -0.943 10.562 9.052 1.00 91.44 212 SER A O 1
ATOM 1660 N N . PRO A 1 213 ? -0.704 12.147 10.568 1.00 87.88 213 PRO A N 1
ATOM 1661 C CA . PRO A 1 213 ? -1.508 13.091 9.792 1.00 87.88 213 PRO A CA 1
ATOM 1662 C C . PRO A 1 213 ? -0.765 13.554 8.515 1.00 87.88 213 PRO A C 1
ATOM 1664 O O . PRO A 1 213 ? 0.449 13.795 8.576 1.00 87.88 213 PRO A O 1
ATOM 1667 N N . PRO A 1 214 ? -1.450 13.719 7.363 1.00 85.25 214 PRO A N 1
ATOM 1668 C CA . PRO A 1 214 ? -0.858 14.359 6.194 1.00 85.25 214 PRO A CA 1
ATOM 1669 C C . PRO A 1 214 ? -0.633 15.855 6.452 1.00 85.25 214 PRO A C 1
ATOM 1671 O O . PRO A 1 214 ? -1.256 16.451 7.331 1.00 85.25 214 PRO A O 1
ATOM 1674 N N . GLY A 1 215 ? 0.248 16.489 5.677 1.00 73.69 215 GLY A N 1
ATOM 1675 C CA . GLY A 1 215 ? 0.409 17.950 5.749 1.00 73.69 215 GLY A CA 1
ATOM 1676 C C . GLY A 1 215 ? 1.269 18.440 6.911 1.00 73.69 215 GLY A C 1
ATOM 1677 O O . GLY A 1 215 ? 1.268 19.627 7.227 1.00 73.69 215 GLY A O 1
ATOM 1678 N N . TRP A 1 216 ? 2.024 17.551 7.552 1.00 68.88 216 TRP A N 1
ATOM 1679 C CA . TRP A 1 216 ? 2.951 17.951 8.599 1.00 68.88 216 TRP A CA 1
ATOM 1680 C C . TRP A 1 216 ? 4.034 18.879 8.066 1.00 68.88 216 TRP A C 1
ATOM 1682 O O . TRP A 1 216 ? 4.872 18.494 7.250 1.00 68.88 216 TRP A O 1
ATOM 1692 N N . SER A 1 217 ? 3.979 20.129 8.532 1.00 59.50 217 SER A N 1
ATOM 1693 C CA . SER A 1 217 ? 4.887 21.180 8.106 1.00 59.50 217 SER A CA 1
ATOM 1694 C C . SER A 1 217 ? 6.317 20.853 8.519 1.00 59.50 217 SER A C 1
ATOM 1696 O O . SER A 1 217 ? 6.572 20.220 9.552 1.00 59.50 217 SER A O 1
ATOM 1698 N N . ARG A 1 218 ? 7.271 21.357 7.728 1.00 66.00 218 ARG A N 1
ATOM 1699 C CA . ARG A 1 218 ? 8.657 21.478 8.187 1.00 66.00 218 ARG A CA 1
ATOM 1700 C C . ARG A 1 218 ? 8.662 22.205 9.529 1.00 66.00 218 ARG A C 1
ATOM 1702 O O . ARG A 1 218 ? 7.827 23.084 9.766 1.00 66.00 218 ARG A O 1
ATOM 1709 N N . PHE A 1 219 ? 9.581 21.806 10.400 1.00 75.69 219 PHE A N 1
ATOM 1710 C CA . PHE A 1 219 ? 9.824 22.535 11.634 1.00 75.69 219 PHE A CA 1
ATOM 1711 C C . PHE A 1 219 ? 10.082 24.009 11.296 1.00 75.69 219 PHE A C 1
ATOM 1713 O O . PHE A 1 219 ? 10.853 24.306 10.383 1.00 75.69 219 PHE A O 1
ATOM 1720 N N . ARG A 1 220 ? 9.403 24.909 12.005 1.00 78.44 220 ARG A N 1
ATOM 1721 C CA . ARG A 1 220 ? 9.673 26.343 11.988 1.00 78.44 220 ARG A CA 1
ATOM 1722 C C . ARG A 1 220 ? 9.815 26.793 13.426 1.00 78.44 220 ARG A C 1
ATOM 1724 O O . ARG A 1 220 ? 8.907 26.564 14.225 1.00 78.44 220 ARG A O 1
ATOM 1731 N N . HIS A 1 221 ? 10.943 27.408 13.739 1.00 83.44 221 HIS A N 1
ATOM 1732 C CA . HIS A 1 221 ? 11.126 28.078 15.008 1.00 83.44 221 HIS A CA 1
ATOM 1733 C C . HIS A 1 221 ? 10.171 29.290 15.082 1.00 83.44 221 HIS A C 1
ATOM 1735 O O . HIS A 1 221 ? 9.975 29.953 14.060 1.00 83.44 221 HIS A O 1
ATOM 1741 N N . PRO A 1 222 ? 9.551 29.583 16.243 1.00 84.44 222 PRO A N 1
ATOM 1742 C CA . PRO A 1 222 ? 8.642 30.726 16.381 1.00 84.44 222 PRO A CA 1
ATOM 1743 C C . PRO A 1 222 ? 9.310 32.070 16.069 1.00 84.44 222 PRO A C 1
ATOM 1745 O O . PRO A 1 222 ? 8.681 32.965 15.513 1.00 84.44 222 PRO A O 1
ATOM 1748 N N . ASP A 1 223 ? 10.594 32.191 16.408 1.00 91.31 223 ASP A N 1
ATOM 1749 C CA . ASP A 1 223 ? 11.425 33.352 16.092 1.00 91.31 223 ASP A CA 1
ATOM 1750 C C . ASP A 1 223 ? 12.091 33.183 14.715 1.00 91.31 223 ASP A C 1
ATOM 1752 O O . ASP A 1 223 ? 12.883 32.257 14.504 1.00 91.31 223 ASP A O 1
ATOM 1756 N N . SER A 1 224 ? 11.778 34.092 13.786 1.00 91.12 224 SER A N 1
ATOM 1757 C CA . SER A 1 224 ? 12.306 34.096 12.418 1.00 91.12 224 SER A CA 1
ATOM 1758 C C . SER A 1 224 ? 13.809 34.361 12.340 1.00 91.12 224 SER A C 1
ATOM 1760 O O . SER A 1 224 ? 14.466 33.861 11.429 1.00 91.12 224 SER A O 1
ATOM 1762 N N . THR A 1 225 ? 14.356 35.135 13.276 1.00 93.00 225 THR A N 1
ATOM 1763 C CA . THR A 1 225 ? 15.791 35.426 13.359 1.00 93.00 225 THR A CA 1
ATOM 1764 C C . THR A 1 225 ? 16.540 34.172 13.784 1.00 93.00 225 THR A C 1
ATOM 1766 O O . THR A 1 225 ? 17.502 33.787 13.129 1.00 93.00 225 THR A O 1
ATOM 1769 N N . VAL A 1 226 ? 16.045 33.470 14.810 1.00 90.50 226 VAL A N 1
ATOM 1770 C CA . VAL A 1 226 ? 16.613 32.179 15.239 1.00 90.50 226 VAL A CA 1
ATOM 1771 C C . VAL A 1 226 ? 16.522 31.140 14.121 1.00 90.50 226 VAL A C 1
ATOM 1773 O O . VAL A 1 226 ? 17.504 30.449 13.856 1.00 90.50 226 VAL A O 1
ATOM 1776 N N . GLN A 1 227 ? 15.378 31.056 13.428 1.00 90.31 227 GLN A N 1
ATOM 1777 C CA . GLN A 1 227 ? 15.214 30.160 12.279 1.00 90.31 227 GLN A CA 1
ATOM 1778 C C . GLN A 1 227 ? 16.271 30.439 11.203 1.00 90.31 227 GLN A C 1
ATOM 1780 O O . GLN A 1 227 ? 16.936 29.509 10.755 1.00 90.31 227 GLN A O 1
ATOM 1785 N N . LYS A 1 228 ? 16.446 31.708 10.816 1.00 89.56 228 LYS A N 1
ATOM 1786 C CA . LYS A 1 228 ? 17.398 32.108 9.775 1.00 89.56 228 LYS A CA 1
ATOM 1787 C C . LYS A 1 228 ? 18.841 31.794 10.173 1.00 89.56 228 LYS A C 1
ATOM 1789 O O . LYS A 1 228 ? 19.552 31.162 9.400 1.00 89.56 228 LYS A O 1
ATOM 1794 N N . THR A 1 229 ? 19.245 32.154 11.392 1.00 92.75 229 THR A N 1
ATOM 1795 C CA . THR A 1 229 ? 20.584 31.844 11.919 1.00 92.75 229 THR A CA 1
ATOM 1796 C C . THR A 1 229 ? 20.853 30.339 11.906 1.00 92.75 229 THR A C 1
ATOM 1798 O O . THR A 1 229 ? 21.926 29.898 11.502 1.00 92.75 229 THR A O 1
ATOM 1801 N N . ALA A 1 230 ? 19.876 29.526 12.311 1.00 87.69 230 ALA A N 1
ATOM 1802 C CA . ALA A 1 230 ? 20.018 28.077 12.302 1.00 87.69 230 ALA A CA 1
ATOM 1803 C C . ALA A 1 230 ? 20.071 27.495 10.874 1.00 87.69 230 ALA A C 1
ATOM 1805 O O . ALA A 1 230 ? 20.779 26.514 10.650 1.00 87.69 230 ALA A O 1
ATOM 1806 N N . GLU A 1 231 ? 19.352 28.077 9.906 1.00 88.38 231 GLU A N 1
ATOM 1807 C CA . GLU A 1 231 ? 19.372 27.644 8.498 1.00 88.38 231 GLU A CA 1
ATOM 1808 C C . GLU A 1 231 ? 20.698 28.002 7.814 1.00 88.38 231 GLU A C 1
ATOM 1810 O O . GLU A 1 231 ? 21.173 27.245 6.974 1.00 88.38 231 GLU A O 1
ATOM 1815 N N . GLU A 1 232 ? 21.317 29.123 8.195 1.00 91.19 232 GLU A N 1
ATOM 1816 C CA . GLU A 1 232 ? 22.650 29.520 7.728 1.00 91.19 232 GLU A CA 1
ATOM 1817 C C . GLU A 1 232 ? 23.761 28.664 8.360 1.00 91.19 232 GLU A C 1
ATOM 1819 O O . GLU A 1 232 ? 24.741 28.327 7.695 1.00 91.19 232 GLU A O 1
ATOM 1824 N N . ALA A 1 233 ? 23.606 28.279 9.632 1.00 91.00 233 ALA A N 1
ATOM 1825 C CA . ALA A 1 233 ? 24.613 27.530 10.384 1.00 91.00 233 ALA A CA 1
ATOM 1826 C C . ALA A 1 233 ? 24.536 26.001 10.207 1.00 91.00 233 ALA A C 1
ATOM 1828 O O . ALA A 1 233 ? 25.476 25.293 10.576 1.00 91.00 233 ALA A O 1
ATOM 1829 N N . THR A 1 234 ? 23.427 25.460 9.689 1.00 86.50 234 THR A N 1
ATOM 1830 C CA . THR A 1 234 ? 23.195 24.008 9.630 1.00 86.50 234 THR A CA 1
ATOM 1831 C C . THR A 1 234 ? 22.619 23.558 8.292 1.00 86.50 234 THR A C 1
ATOM 1833 O O . THR A 1 234 ? 21.936 24.294 7.594 1.00 86.50 234 THR A O 1
ATOM 1836 N N . LEU A 1 235 ? 22.841 22.288 7.939 1.00 78.75 235 LEU A N 1
ATOM 1837 C CA . LEU A 1 235 ? 22.238 21.705 6.735 1.00 78.75 235 LEU A CA 1
ATOM 1838 C C . LEU A 1 235 ? 20.747 21.373 6.917 1.00 78.75 235 LEU A C 1
ATOM 1840 O O . LEU A 1 235 ? 20.018 21.273 5.927 1.00 78.75 235 LEU A O 1
ATOM 1844 N N . ARG A 1 236 ? 20.300 21.104 8.156 1.00 74.25 236 ARG A N 1
ATOM 1845 C CA . ARG A 1 236 ? 18.932 20.669 8.484 1.00 74.25 236 ARG A CA 1
ATOM 1846 C C . ARG A 1 236 ? 18.562 21.031 9.920 1.00 74.25 236 ARG A C 1
ATOM 1848 O O . ARG A 1 236 ? 19.305 20.712 10.841 1.00 74.25 236 ARG A O 1
ATOM 1855 N N . ILE A 1 237 ? 17.347 21.548 10.091 1.00 79.50 237 ILE A N 1
ATOM 1856 C CA . ILE A 1 237 ? 16.713 21.800 11.390 1.00 79.50 237 ILE A CA 1
ATOM 1857 C C . ILE A 1 237 ? 15.463 20.926 11.498 1.00 79.50 237 ILE A C 1
ATOM 1859 O O . ILE A 1 237 ? 14.700 20.782 10.537 1.00 79.50 237 ILE A O 1
ATOM 1863 N N . GLY A 1 238 ? 15.234 20.341 12.668 1.00 74.94 238 GLY A N 1
ATOM 1864 C CA . GLY A 1 238 ? 14.059 19.528 12.943 1.00 74.94 238 GLY A CA 1
ATOM 1865 C C . GLY A 1 238 ? 13.822 19.367 14.438 1.00 74.94 238 GLY A C 1
ATOM 1866 O O . GLY A 1 238 ? 14.666 19.716 15.254 1.00 74.94 238 GLY A O 1
ATOM 1867 N N . VAL A 1 239 ? 12.656 18.827 14.783 1.00 71.38 239 VAL A N 1
ATOM 1868 C CA . VAL A 1 239 ? 12.351 18.400 16.154 1.00 71.38 239 VAL A CA 1
ATOM 1869 C C . VAL A 1 239 ? 13.196 17.181 16.522 1.00 71.38 239 VAL A C 1
ATOM 1871 O O . VAL A 1 239 ? 13.336 16.268 15.708 1.00 71.38 239 VAL A O 1
ATOM 1874 N N . GLU A 1 240 ? 13.717 17.171 17.751 1.00 62.72 240 GLU A N 1
ATOM 1875 C CA . GLU A 1 240 ? 14.569 16.105 18.297 1.00 62.72 240 GLU A CA 1
ATOM 1876 C C . GLU A 1 240 ? 13.849 14.749 18.350 1.00 62.72 240 GLU A C 1
ATOM 1878 O O . GLU A 1 240 ? 14.410 13.723 17.967 1.00 62.72 240 GLU A O 1
ATOM 1883 N N . GLN A 1 241 ? 12.569 14.735 18.735 1.00 60.72 241 GLN A N 1
ATOM 1884 C CA . GLN A 1 241 ? 11.761 13.523 18.654 1.00 60.72 241 GLN A CA 1
ATOM 1885 C C . GLN A 1 241 ? 11.230 13.326 17.240 1.00 60.72 241 GLN A C 1
ATOM 1887 O O . GLN A 1 241 ? 10.473 14.146 16.705 1.00 60.72 241 GLN A O 1
ATOM 1892 N N . SER A 1 242 ? 11.615 12.197 16.638 1.00 59.94 242 SER A 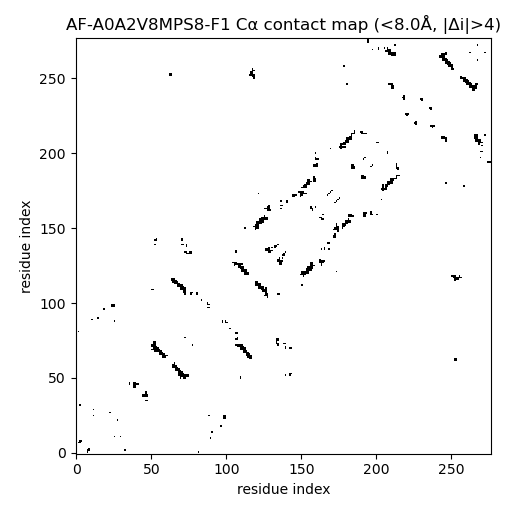N 1
ATOM 1893 C CA . SER A 1 242 ? 11.089 11.822 15.336 1.00 59.94 242 SER A CA 1
ATOM 1894 C C . SER A 1 242 ? 9.574 11.684 15.431 1.00 59.94 242 SER A C 1
ATOM 1896 O O . SER A 1 242 ? 9.016 10.952 16.248 1.00 59.94 242 SER A O 1
ATOM 1898 N N . LYS A 1 243 ? 8.921 12.429 14.556 1.00 70.31 243 LYS A N 1
ATOM 1899 C CA . LYS A 1 243 ? 7.484 12.501 14.357 1.00 70.31 243 LYS A CA 1
ATOM 1900 C C . LYS A 1 243 ? 6.984 11.218 13.672 1.00 70.31 243 LYS A C 1
ATOM 1902 O O . LYS A 1 243 ? 6.491 11.252 12.547 1.00 70.31 243 LYS A O 1
ATOM 1907 N N . HIS A 1 244 ? 7.194 10.070 14.315 1.00 83.00 244 HIS A N 1
ATOM 1908 C CA . HIS A 1 244 ? 6.811 8.760 13.802 1.00 83.00 244 HIS A CA 1
ATOM 1909 C C . HIS A 1 244 ? 5.407 8.382 14.270 1.00 83.00 244 HIS A C 1
ATOM 1911 O O . HIS A 1 244 ? 4.923 8.825 15.312 1.00 83.00 244 HIS A O 1
ATOM 1917 N N . GLY A 1 245 ? 4.761 7.497 13.526 1.00 91.50 245 GLY A N 1
ATOM 1918 C CA . GLY A 1 245 ? 3.638 6.759 14.065 1.00 91.50 245 GLY A CA 1
ATOM 1919 C C . GLY A 1 245 ? 3.551 5.379 13.448 1.00 91.50 245 GLY A C 1
ATOM 1920 O O . GLY A 1 245 ? 4.116 5.099 12.390 1.00 91.50 245 GLY A O 1
ATOM 1921 N N . HIS A 1 246 ? 2.922 4.487 14.194 1.00 95.81 246 HIS A N 1
ATOM 1922 C CA . HIS A 1 246 ? 2.849 3.071 13.886 1.00 95.81 246 HIS A CA 1
ATOM 1923 C C . HIS A 1 246 ? 1.454 2.586 14.262 1.00 95.81 246 HIS A C 1
ATOM 1925 O O . HIS A 1 246 ? 1.021 2.739 15.401 1.00 95.81 246 HIS A O 1
ATOM 1931 N N . VAL A 1 247 ? 0.758 2.025 13.277 1.00 97.94 247 VAL A N 1
ATOM 1932 C CA . VAL A 1 247 ? -0.482 1.278 13.478 1.00 97.94 247 VAL A CA 1
ATOM 1933 C C . VAL A 1 247 ? -0.121 -0.194 13.484 1.00 97.94 247 VAL A C 1
ATOM 1935 O O . VAL A 1 247 ? 0.443 -0.697 12.512 1.00 97.94 247 VAL A O 1
ATOM 1938 N N . ARG A 1 248 ? -0.438 -0.881 14.572 1.00 98.06 248 ARG A N 1
ATOM 1939 C CA . ARG A 1 248 ? -0.177 -2.304 14.724 1.00 98.06 248 ARG A CA 1
ATOM 1940 C C . ARG A 1 248 ? -1.499 -3.045 14.775 1.00 98.06 248 ARG A C 1
ATOM 1942 O O . ARG A 1 248 ? -2.301 -2.799 15.669 1.00 98.06 248 ARG A O 1
ATOM 1949 N N . LEU A 1 249 ? -1.683 -3.973 13.844 1.00 96.69 249 LEU A N 1
ATOM 1950 C CA . LEU A 1 249 ? -2.787 -4.924 13.851 1.00 96.69 249 LEU A CA 1
ATOM 1951 C C . LEU A 1 249 ? -2.241 -6.286 14.296 1.00 96.69 249 LEU A C 1
ATOM 1953 O O . LEU A 1 249 ? -1.254 -6.768 13.740 1.00 96.69 249 LEU A O 1
ATOM 1957 N N . ARG A 1 250 ? -2.846 -6.892 15.321 1.00 95.31 250 ARG A N 1
ATOM 1958 C CA . ARG A 1 250 ? -2.511 -8.241 15.805 1.00 95.31 250 ARG A CA 1
ATOM 1959 C C . ARG A 1 250 ? -3.746 -9.124 15.835 1.00 95.31 250 ARG A C 1
ATOM 1961 O O . ARG A 1 250 ? -4.773 -8.701 16.347 1.00 95.31 250 ARG A O 1
ATOM 1968 N N . ARG A 1 251 ? -3.627 -10.356 15.353 1.00 91.81 251 ARG A N 1
ATOM 1969 C CA . ARG A 1 251 ? -4.698 -11.357 15.380 1.00 91.81 251 ARG A CA 1
ATOM 1970 C C . ARG A 1 251 ? -4.116 -12.727 15.712 1.00 91.81 251 ARG A C 1
ATOM 1972 O O . ARG A 1 251 ? -2.952 -12.989 15.410 1.00 91.81 251 ARG A O 1
ATOM 1979 N N . SER A 1 252 ? -4.916 -13.574 16.354 1.00 89.88 252 SER A N 1
ATOM 1980 C CA . SER A 1 252 ? -4.574 -14.986 16.533 1.00 89.88 252 SER A CA 1
ATOM 1981 C C . SER A 1 252 ? -4.640 -15.712 15.192 1.00 89.88 252 SER A C 1
ATOM 1983 O O . SER A 1 252 ? -5.618 -15.580 14.465 1.00 89.88 252 SER A O 1
ATOM 1985 N N . VAL A 1 253 ? -3.616 -16.500 14.875 1.00 89.00 253 VAL A N 1
ATOM 1986 C CA . VAL A 1 253 ? -3.633 -17.370 13.687 1.00 89.00 253 VAL A CA 1
ATOM 1987 C C . VAL A 1 253 ? -4.321 -18.708 13.968 1.00 89.00 253 VAL A C 1
ATOM 1989 O O . VAL A 1 253 ? -4.810 -19.343 13.044 1.00 89.00 253 VAL A O 1
ATOM 1992 N N . ALA A 1 254 ? -4.394 -19.122 15.238 1.00 87.00 254 ALA A N 1
ATOM 1993 C CA . ALA A 1 254 ? -4.903 -20.432 15.654 1.00 87.00 254 ALA A CA 1
ATOM 1994 C C . ALA A 1 254 ? -6.409 -20.449 15.962 1.00 87.00 254 ALA A C 1
ATOM 1996 O O . ALA A 1 254 ? -6.992 -21.519 16.097 1.00 87.00 254 ALA A O 1
ATOM 1997 N N . ALA A 1 255 ? -7.033 -19.279 16.103 1.00 87.50 255 ALA A N 1
ATOM 1998 C CA . ALA A 1 255 ? -8.451 -19.159 16.414 1.00 87.50 255 ALA A CA 1
ATOM 1999 C C . ALA A 1 255 ? -9.065 -17.981 15.664 1.00 87.50 255 ALA A C 1
ATOM 2001 O O . ALA A 1 255 ? -8.400 -16.970 15.418 1.00 87.50 255 ALA A O 1
ATOM 2002 N N . GLU A 1 256 ? -10.351 -18.097 15.358 1.00 88.25 256 GLU A N 1
ATOM 2003 C CA . GLU A 1 256 ? -11.135 -16.982 14.859 1.00 88.25 256 GLU A CA 1
ATOM 2004 C C . GLU A 1 256 ? -11.248 -15.908 15.951 1.00 88.25 256 GLU A C 1
ATOM 2006 O O . GLU A 1 256 ? -11.767 -16.141 17.041 1.00 88.25 256 GLU A O 1
ATOM 2011 N N . ALA A 1 257 ? -10.674 -14.738 15.686 1.00 89.00 257 ALA A N 1
ATOM 2012 C CA . ALA A 1 257 ? -10.626 -13.617 16.614 1.00 89.00 257 ALA A CA 1
ATOM 2013 C C . ALA A 1 257 ? -10.576 -12.307 15.829 1.00 89.00 257 ALA A C 1
ATOM 2015 O O . ALA A 1 257 ? -10.020 -12.265 14.730 1.00 89.00 257 ALA A O 1
ATOM 2016 N N . GLU A 1 258 ? -11.091 -11.223 16.402 1.00 91.81 258 GLU A N 1
ATOM 2017 C CA . GLU A 1 258 ? -10.923 -9.902 15.803 1.00 91.81 258 GLU A CA 1
ATOM 2018 C C . GLU A 1 258 ? -9.465 -9.421 15.870 1.00 91.81 258 GLU A C 1
ATOM 2020 O O . GLU A 1 258 ? -8.679 -9.814 16.740 1.00 91.81 258 GLU A O 1
ATOM 2025 N N . TRP A 1 259 ? -9.099 -8.525 14.951 1.00 94.62 259 TRP A N 1
ATOM 2026 C CA . TRP A 1 259 ? -7.829 -7.817 15.036 1.00 94.62 259 TRP A CA 1
ATOM 2027 C C . TRP A 1 259 ? -7.832 -6.868 16.236 1.00 94.62 259 TRP A C 1
ATOM 2029 O O . TRP A 1 259 ? -8.689 -5.999 16.374 1.00 94.62 259 TRP A O 1
ATOM 2039 N N . ARG A 1 260 ? -6.802 -6.971 17.071 1.00 96.56 260 ARG A N 1
ATOM 2040 C CA . ARG A 1 260 ? -6.458 -5.952 18.057 1.00 96.56 260 ARG A CA 1
ATOM 2041 C C . ARG A 1 260 ? -5.639 -4.859 17.381 1.00 96.56 260 ARG A C 1
ATOM 2043 O O . ARG A 1 260 ? -4.595 -5.146 16.791 1.00 96.56 260 ARG A O 1
ATOM 2050 N N . VAL A 1 261 ? -6.079 -3.613 17.529 1.00 97.62 261 VAL A N 1
ATOM 2051 C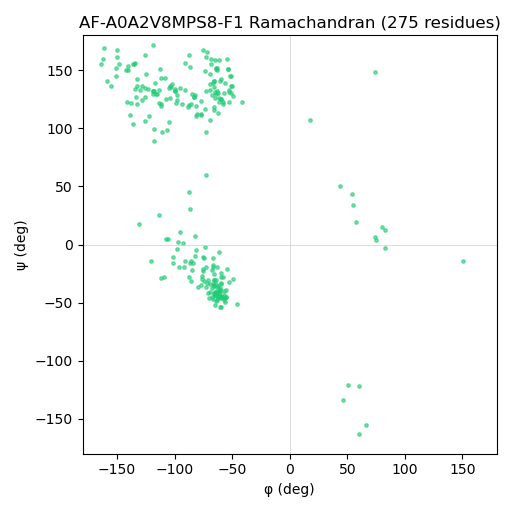 CA . VAL A 1 261 ? -5.347 -2.431 17.066 1.00 97.62 261 VAL A CA 1
ATOM 2052 C C . VAL A 1 261 ? -4.602 -1.758 18.217 1.00 97.62 261 VAL A C 1
ATOM 2054 O O . VAL A 1 261 ? -5.149 -1.548 19.297 1.00 97.62 261 VAL A O 1
ATOM 2057 N N . GLU A 1 262 ? -3.343 -1.406 17.981 1.00 98.25 262 GLU A N 1
ATOM 2058 C CA . GLU A 1 262 ? -2.534 -0.572 18.870 1.00 98.25 262 GLU A CA 1
ATOM 2059 C C . GLU A 1 262 ? -1.937 0.584 18.062 1.00 98.25 262 GLU A C 1
ATOM 2061 O O . GLU A 1 262 ? -1.451 0.393 16.942 1.00 98.25 262 GLU A O 1
ATOM 2066 N N . LEU A 1 263 ? -1.982 1.789 18.626 1.00 97.44 263 LEU A N 1
ATOM 2067 C CA . LEU A 1 263 ? -1.523 3.016 17.983 1.00 97.44 263 LEU A CA 1
ATOM 2068 C C . LEU A 1 263 ? -0.348 3.586 18.774 1.00 97.44 263 LEU A C 1
ATOM 2070 O O . LEU A 1 263 ? -0.430 3.737 19.990 1.00 97.44 263 LEU A O 1
ATOM 2074 N N . PHE A 1 264 ? 0.742 3.902 18.079 1.00 95.19 264 PHE A N 1
ATOM 2075 C CA . PHE A 1 264 ? 1.953 4.456 18.681 1.00 95.19 264 PHE A CA 1
ATOM 2076 C C . PHE A 1 264 ? 2.339 5.770 18.010 1.00 95.19 264 PHE A C 1
ATOM 2078 O O . PHE A 1 264 ? 2.194 5.923 16.790 1.00 95.19 264 PHE A O 1
ATOM 2085 N N . GLY A 1 265 ? 2.908 6.684 18.797 1.00 91.94 265 GLY A N 1
ATOM 2086 C CA . GLY A 1 265 ? 3.335 7.997 18.325 1.00 91.94 265 GLY A CA 1
ATOM 2087 C C . GLY A 1 265 ? 2.153 8.779 17.758 1.00 91.94 265 GLY A C 1
ATOM 2088 O O . GLY A 1 265 ? 1.156 8.990 18.439 1.00 91.94 265 GLY A O 1
ATOM 2089 N N . HIS A 1 266 ? 2.254 9.179 16.495 1.00 90.94 266 HIS A N 1
ATOM 2090 C CA . HIS A 1 266 ? 1.240 9.997 15.824 1.00 90.94 266 HIS A CA 1
ATOM 2091 C C . HIS A 1 266 ? 0.222 9.211 14.999 1.00 90.94 266 HIS A C 1
ATOM 2093 O O . HIS A 1 266 ? -0.540 9.805 14.232 1.00 90.94 266 HIS A O 1
ATOM 2099 N N . ALA A 1 267 ? 0.208 7.886 15.139 1.00 95.00 267 ALA A N 1
ATOM 2100 C CA . ALA A 1 267 ? -0.826 7.071 14.530 1.00 95.00 267 ALA A CA 1
ATOM 2101 C C . ALA A 1 267 ? -2.190 7.364 15.167 1.00 95.00 267 ALA A C 1
ATOM 2103 O O . ALA A 1 267 ? -2.298 7.505 16.383 1.00 95.00 267 ALA A O 1
ATOM 2104 N N . GLN A 1 268 ? -3.235 7.431 14.346 1.00 95.94 268 GLN A N 1
ATOM 2105 C CA . GLN A 1 268 ? -4.593 7.715 14.812 1.00 95.94 268 GLN A CA 1
ATOM 2106 C C . GLN A 1 268 ? -5.652 7.054 13.917 1.00 95.94 268 GLN A C 1
ATOM 2108 O O . GLN A 1 268 ? -5.357 6.713 12.765 1.00 95.94 268 GLN A O 1
ATOM 2113 N N . PRO A 1 269 ? -6.894 6.888 14.405 1.00 97.44 269 PRO A N 1
ATOM 2114 C CA . PRO A 1 269 ? -8.025 6.562 13.547 1.00 97.44 269 PRO A CA 1
ATOM 2115 C C . PRO A 1 269 ? -8.232 7.657 12.500 1.00 97.44 269 PRO A C 1
ATOM 2117 O O . PRO A 1 269 ? -8.106 8.850 12.787 1.00 97.44 269 PRO A O 1
ATOM 2120 N N . LEU A 1 270 ? -8.603 7.270 11.283 1.00 95.69 270 LEU A N 1
ATOM 2121 C CA . LEU A 1 270 ? -8.866 8.220 10.204 1.00 95.69 270 LEU A CA 1
ATOM 2122 C C . LEU A 1 270 ? -10.098 9.094 10.498 1.00 95.69 270 LEU A C 1
ATOM 2124 O O . LEU A 1 270 ? -10.192 10.225 10.022 1.00 95.69 270 LEU A O 1
ATOM 2128 N N . SER A 1 271 ? -11.023 8.596 11.322 1.00 94.25 271 SER A N 1
ATOM 2129 C CA . SER A 1 271 ? -12.180 9.339 11.829 1.00 94.25 271 SER A CA 1
ATOM 2130 C C . SER A 1 271 ? -11.802 10.520 12.729 1.00 94.25 271 SER A C 1
ATOM 2132 O O . SER A 1 271 ? -12.499 11.533 12.709 1.00 94.25 271 SER A O 1
ATOM 2134 N N . ALA A 1 272 ? -10.683 10.422 13.454 1.00 92.56 272 ALA A N 1
ATOM 2135 C CA . ALA A 1 272 ? -10.163 11.473 14.328 1.00 92.56 272 ALA A CA 1
ATOM 2136 C C . ALA A 1 272 ? -9.347 12.538 13.572 1.00 92.56 272 ALA A C 1
ATOM 2138 O O . ALA A 1 272 ? -9.007 13.582 14.136 1.00 92.56 272 ALA A O 1
ATOM 2139 N N . LEU A 1 273 ? -9.028 12.299 12.294 1.00 89.00 273 LEU A N 1
ATOM 2140 C CA . LEU A 1 273 ? -8.274 13.248 11.489 1.00 89.00 273 LEU A CA 1
ATOM 2141 C C . LEU A 1 273 ? -9.105 14.519 11.267 1.00 89.00 273 LEU A C 1
ATOM 2143 O O . LEU A 1 273 ? -10.156 14.493 10.624 1.00 89.00 273 LEU A O 1
ATOM 2147 N N . ARG A 1 274 ? -8.595 15.651 11.760 1.00 79.50 274 ARG A N 1
ATOM 2148 C CA . ARG A 1 274 ? -9.133 16.977 11.441 1.00 79.50 274 ARG A CA 1
ATOM 2149 C C . ARG A 1 274 ? -8.754 17.322 10.008 1.00 79.50 274 ARG A C 1
ATOM 2151 O O . ARG A 1 274 ? -7.637 17.748 9.732 1.00 79.50 274 ARG A O 1
ATOM 2158 N N . ILE A 1 275 ? -9.681 17.076 9.095 1.00 65.00 275 ILE A N 1
ATOM 2159 C CA . ILE A 1 275 ? -9.547 17.454 7.696 1.00 65.00 275 ILE A CA 1
ATOM 2160 C C . ILE A 1 275 ? -9.935 18.932 7.609 1.00 65.00 275 ILE A C 1
ATOM 2162 O O . ILE A 1 275 ? -11.096 19.264 7.838 1.00 65.00 275 ILE A O 1
ATOM 2166 N N . ALA A 1 276 ? -8.970 19.818 7.350 1.00 53.81 276 ALA A N 1
ATOM 2167 C CA . ALA A 1 276 ? -9.291 21.193 6.977 1.00 53.81 276 ALA A CA 1
ATOM 2168 C C . ALA A 1 276 ? -10.101 21.146 5.670 1.00 53.81 276 ALA A C 1
ATOM 2170 O O . ALA A 1 276 ? -9.686 20.457 4.732 1.00 53.81 276 ALA A O 1
ATOM 2171 N N . ALA A 1 277 ? -11.276 21.779 5.684 1.00 40.91 277 ALA A N 1
ATOM 2172 C CA . ALA A 1 277 ? -12.165 21.893 4.531 1.00 40.91 277 ALA A CA 1
ATOM 2173 C C . ALA A 1 277 ? -11.525 22.732 3.419 1.00 40.91 277 ALA A C 1
ATOM 2175 O O . ALA A 1 277 ? -10.798 23.694 3.762 1.00 40.91 277 ALA A O 1
#

Solvent-accessible surface area (backbone atoms only — not comparable to full-atom values): 15631 Å² total; per-residue (Å²): 111,71,88,75,34,71,66,42,56,51,51,52,55,61,52,54,80,73,60,71,96,81,80,49,54,63,55,49,53,48,51,50,53,51,51,49,49,53,35,53,72,37,88,91,42,84,54,78,75,84,74,32,43,84,42,72,49,70,53,73,47,102,77,34,55,31,38,40,33,20,49,14,22,35,73,57,24,51,52,50,51,52,50,49,52,48,68,67,67,52,88,53,92,92,63,80,81,75,65,66,71,80,70,95,60,43,53,77,27,52,27,36,40,39,38,35,50,65,36,36,30,34,38,34,46,44,32,37,45,78,91,46,92,54,34,40,56,62,34,31,60,75,74,45,82,50,58,98,75,39,18,46,31,32,40,42,16,38,22,36,30,71,49,32,61,55,72,62,52,52,72,53,37,32,32,88,59,26,38,32,40,29,55,52,44,58,88,51,100,75,28,24,33,42,63,68,33,52,52,55,50,51,74,67,16,84,48,30,32,27,20,42,73,55,68,67,70,78,72,73,58,91,49,65,66,60,39,49,54,49,56,75,75,40,99,77,79,67,70,90,69,76,92,49,37,41,70,44,78,47,61,48,38,80,43,90,59,73,71,47,78,47,68,36,80,48,20,44,50,53,86,75,55,84,66,78,128

Foldseek 3Di:
DVCPDPVVVVLLVVVVVQDDPDDAVSNVVVVVVVVLVVLVVDPVHDRDDDQAAPDKDWDADPQWTKIKGWLDDFPVLVVVVVVLQCVQSRDDPPDPDDHRDDPPDVSRFTWIWIAFAQATEIEQEQFFADPDPCTGVVVSVVRDQAPPAAHQYYEQHNQLDPRNDDPVCLVGHYHQQHAYEGEKDQPDPFTPPALVSLVVVCVSHQNYKYFAAHPDDADDDPDPVVRVVPVVVDVGDHDPDPQTKDWDWDDDSNDDDHTDIDIDRRMDRSVPHPRDD

Sequence (277 aa):
MALNSADWVKLIEIYRSYLITGGSGVDEIRRVMRELRKRGEDREVVSPMFCIAGRIFGEPTLTASAEVACLSPSDAAVAIMHTRIREKLLPRVQRRRLAVPSLESNDGSVVLALRVGFASALLGADLEERNRPGLGWQAVLDSHVGGADGYDGFKIPHHGSSTAYHLDVWNRLIVPNGWAVITPYNRQKEPIPRATDCQRIRRMTERSFITSPPGWSRFRHPDSTVQKTAEEATLRIGVEQSKHGHVRLRRSVAAEAEWRVELFGHAQPLSALRIAA

pLDDT: mean 83.05, std 14.89, range [40.81, 98.44]

Nearest PDB structures (foldseek):
  5t8u-assembly1_A  TM=4.808E-01  e=9.139E+00  Plasmodium falciparum 3D7

Secondary structure (DSSP, 8-state):
-GGGSHHHHHHHHHHHTT--SS--HHHHHHHHHHHHHHHHH-TTSPPPPP--TTEEEEEE-SSSEEEEEE--S-HHHHHHHHHHHHHHHSPPTT---PPPPP-SS-TT---EEEEETTEEEEE-TT----S-TTSHHHHHHHH----TT-EEEEE-GGGG-GGG--HHHHHHTEEEEEEEEE--B-SSSS-BS-HHHHHHHHHH-SSEEESS-TT-PPP--SSHHHHHHHHHH-S----SS---EEEEEE--SSS--PPEEEEEET-EEGGG-----

Mean predicted aligned error: 9.41 Å